Protein AF-A0AB34IDL5-F1 (afdb_monomer_lite)

Foldseek 3Di:
DDDDDDDDDDPDPPPPDDDDDDPVVVVVVVVVVVVVVVVVVVPPDPDPVVVLVVLVVVVVVVPPPDDDDDDDDDDDDDPPPPPVVNVVPDDPVNVCVVCVSVVVVLVVLVVLLVVLCVVLVVVCVVQVLLVVCLCVLLVLLLVLLVVLLVVLLVCVVVVVDDLVCLVVSLVVQLVVLLVVLQVVLVVVLCCCVPVVVHDNLSSVLSSVLRSVSSNVSSSLSSNQCSVCVVVVHRCVPPVNSVSSSSSSRVSSSSSSVSSCVSVVPPD

Secondary structure (DSSP, 8-state):
------PPP-------PPP---HHHHHHHHHHHHHHHHHHHHSTTS-HHHHHHHHHHHHHGGGSS------SS----------HHHHHH--HHHHHHHHHHHHHHHHHHHHHHHHHHHHTHHHHHH-THHHHTHHHHHHHHHHHHHHHHHHHHHHHHTTSS-GGGHHHHHHHHHHHHHHHHHHHHHHHHHHHHHTS---HHHHHHHHHHHHHHHHHHHHHHHHHHHHHHHTTS-HHHHHHHHHHHHHHHHHHHHHHHHHHHHHT---

Radius of gyration: 26.75 Å; chains: 1; bounding box: 72×60×90 Å

Sequence (267 aa):
MARSKLRSPQLKRKSDGLPTKTNSERSRVETVLAQALQDALDKKALDPVEHVAHYLSSFTSSKKASRRPLDAGHGHAGGEDEDPTSYAGLGAFSIARQRTGWLVVFLGGLILCASVMHSFEKLLERELELSFFVPLLIGHGGNSGGQTVSTVIRALGSGVLKLDDAPSVVLKEATAGVLQSLVLVLVLTPVLITLMGISTRVSFVVALTMPTLGLLANTVGATLPFAITWLGQDPAVIVGPLMTTSVDTLGLATYLSIATLWLGLAN

pLDDT: mean 76.35, std 23.04, range [24.86, 98.12]

InterPro domains:
  IPR006667 SLC41A/MgtE, integral membrane domain [PF01769] (134-258)
  IPR036739 SLC41A/MgtE divalent cation transporters, integral membrane domain superfamily [G3DSA:1.10.357.20] (86-263)
  IPR036739 SLC41A/MgtE divalent cation transporters, integral membrane domain superfamily [SSF161093] (93-263)

Organism: Prymnesium parvum (NCBI:txid97485)

Structure (mmCIF, N/CA/C/O backbone):
data_AF-A0AB34IDL5-F1
#
_entry.id   AF-A0AB34IDL5-F1
#
loop_
_atom_site.group_PDB
_atom_site.id
_atom_site.type_symbol
_atom_site.label_atom_id
_atom_site.label_alt_id
_atom_site.label_comp_id
_atom_site.label_asym_id
_atom_site.label_entity_id
_atom_site.label_seq_id
_atom_site.pdbx_PDB_ins_code
_atom_site.Cartn_x
_atom_site.Cartn_y
_atom_site.Cartn_z
_atom_site.occupancy
_atom_site.B_iso_or_equiv
_atom_site.auth_seq_id
_atom_site.auth_comp_id
_atom_site.auth_asym_id
_atom_site.auth_atom_id
_atom_site.pdbx_PDB_model_num
ATOM 1 N N . MET A 1 1 ? -47.472 39.624 -50.329 1.00 39.41 1 MET A N 1
ATOM 2 C CA . MET A 1 1 ? -46.933 40.967 -50.639 1.00 39.41 1 MET A CA 1
ATOM 3 C C . MET A 1 1 ? -46.952 41.783 -49.346 1.00 39.41 1 MET A C 1
ATOM 5 O O . MET A 1 1 ? -47.947 41.708 -48.645 1.00 39.41 1 MET A O 1
ATOM 9 N N . ALA A 1 2 ? -45.866 42.514 -49.064 1.00 38.81 2 ALA A N 1
ATOM 10 C CA . ALA A 1 2 ? -45.662 43.508 -47.992 1.00 38.81 2 ALA A CA 1
ATOM 11 C C . ALA A 1 2 ? -45.261 43.042 -46.565 1.00 38.81 2 ALA A C 1
ATOM 13 O O . ALA A 1 2 ? -45.855 42.169 -45.949 1.00 38.81 2 ALA A O 1
ATOM 14 N N . ARG A 1 3 ? -44.182 43.685 -46.093 1.00 42.28 3 ARG A N 1
ATOM 15 C CA . ARG A 1 3 ? -43.367 43.494 -44.881 1.00 42.28 3 ARG A CA 1
ATOM 16 C C . ARG A 1 3 ? -43.909 44.326 -43.708 1.00 42.28 3 ARG A C 1
ATOM 18 O O . ARG A 1 3 ? -44.251 45.475 -43.956 1.00 42.28 3 ARG A O 1
ATOM 25 N N . SER A 1 4 ? -43.748 43.885 -42.451 1.00 35.72 4 SER A N 1
ATOM 26 C CA . SER A 1 4 ? -43.367 44.799 -41.348 1.00 35.72 4 SER A CA 1
ATOM 27 C C . SER A 1 4 ? -42.994 44.093 -40.033 1.00 35.72 4 SER A C 1
ATOM 29 O O . SER A 1 4 ? -43.825 43.455 -39.404 1.00 35.72 4 SER A O 1
ATOM 31 N N . LYS A 1 5 ? -41.743 44.312 -39.607 1.00 49.22 5 LYS A N 1
ATOM 32 C CA . LYS A 1 5 ? -41.277 44.573 -38.229 1.00 49.22 5 LYS A CA 1
ATOM 33 C C . LYS A 1 5 ? 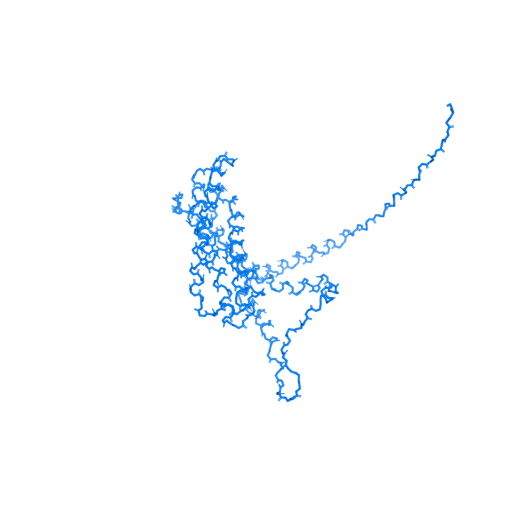-41.938 43.799 -37.071 1.00 49.22 5 LYS A C 1
ATOM 35 O O . LYS A 1 5 ? -42.934 44.253 -36.523 1.00 49.22 5 LYS A O 1
ATOM 40 N N . LEU A 1 6 ? -41.224 42.807 -36.534 1.00 43.38 6 LEU A N 1
ATOM 41 C CA . LEU A 1 6 ? -41.273 42.483 -35.104 1.00 43.38 6 LEU A CA 1
ATOM 42 C C . LEU A 1 6 ? -39.848 42.511 -34.540 1.00 43.38 6 LEU A C 1
ATOM 44 O O . LEU A 1 6 ? -38.969 41.762 -34.958 1.00 43.38 6 LEU A O 1
ATOM 48 N N . ARG A 1 7 ? -39.622 43.481 -33.650 1.00 39.69 7 ARG A N 1
ATOM 49 C CA . ARG A 1 7 ? -38.389 43.711 -32.894 1.00 39.69 7 ARG A CA 1
ATOM 50 C C . ARG A 1 7 ? -38.129 42.534 -31.950 1.00 39.69 7 ARG A C 1
ATOM 52 O O . ARG A 1 7 ? -38.991 42.194 -31.150 1.00 39.69 7 ARG A O 1
ATOM 59 N N . SER A 1 8 ? -36.913 42.004 -31.972 1.00 44.09 8 SER A N 1
ATOM 60 C CA . SER A 1 8 ? -36.352 41.179 -30.900 1.00 44.09 8 SER A CA 1
ATOM 61 C C . SER A 1 8 ? -36.104 42.026 -29.635 1.00 44.09 8 SER A C 1
ATOM 63 O O . SER A 1 8 ? -35.507 43.104 -29.754 1.00 44.09 8 SER A O 1
ATOM 65 N N . PRO A 1 9 ? -36.488 41.580 -28.425 1.00 38.88 9 PRO A N 1
ATOM 66 C CA . PRO A 1 9 ? -36.085 42.235 -27.184 1.00 38.88 9 PRO A CA 1
ATOM 67 C C . PRO A 1 9 ? -34.579 42.058 -26.940 1.00 38.88 9 PRO A C 1
ATOM 69 O O . PRO A 1 9 ? -34.063 40.944 -26.902 1.00 38.88 9 PRO A O 1
ATOM 72 N N . GLN A 1 10 ? -33.871 43.173 -26.776 1.00 36.59 10 GLN A N 1
ATOM 73 C CA . GLN A 1 10 ? -32.464 43.229 -26.379 1.00 36.59 10 GLN A CA 1
ATOM 74 C C . GLN A 1 10 ? -32.318 42.775 -24.916 1.00 36.59 10 GLN A C 1
ATOM 76 O O . GLN A 1 10 ? -32.609 43.538 -23.994 1.00 36.59 10 GLN A O 1
ATOM 81 N N . LEU A 1 11 ? -31.848 41.545 -24.689 1.00 40.25 11 LEU A N 1
ATOM 82 C CA . LEU A 1 11 ? -31.354 41.100 -23.383 1.00 40.25 11 LEU A CA 1
ATOM 83 C C . LEU A 1 11 ? -30.021 41.805 -23.101 1.00 40.25 11 LEU A C 1
ATOM 85 O O . LEU A 1 11 ? -28.955 41.404 -23.567 1.00 40.25 11 LEU A O 1
ATOM 89 N N . LYS A 1 12 ? -30.111 42.906 -22.355 1.00 39.31 12 LYS A N 1
ATOM 90 C CA . LYS A 1 12 ? -28.987 43.699 -21.855 1.00 39.31 12 LYS A CA 1
ATOM 91 C C . LYS A 1 12 ? -28.143 42.809 -20.933 1.00 39.31 12 LYS A C 1
ATOM 93 O O . LYS A 1 12 ? -28.529 42.530 -19.801 1.00 39.31 12 LYS A O 1
ATOM 98 N N . ARG A 1 13 ? -27.007 42.322 -21.438 1.00 40.53 13 ARG A N 1
ATOM 99 C CA . ARG A 1 13 ? -26.034 41.526 -20.680 1.00 40.53 13 ARG A CA 1
ATOM 100 C C . ARG A 1 13 ? -25.403 42.441 -19.621 1.00 40.53 13 ARG A C 1
ATOM 102 O O . ARG A 1 13 ? -24.607 43.314 -19.951 1.00 40.53 13 ARG A O 1
ATOM 109 N N . LYS A 1 14 ? -25.821 42.295 -18.364 1.00 37.19 14 LYS A N 1
ATOM 110 C CA . LYS A 1 14 ? -25.245 43.003 -17.217 1.00 37.19 14 LYS A CA 1
ATOM 111 C C . LYS A 1 14 ? -23.881 42.372 -16.922 1.00 37.19 14 LYS A C 1
ATOM 113 O O . LYS A 1 14 ? -23.808 41.266 -16.400 1.00 37.19 14 LYS A O 1
ATOM 118 N N . SER A 1 15 ? -22.809 43.029 -17.355 1.00 41.50 15 SER A N 1
ATOM 119 C CA . SER A 1 15 ? -21.437 42.696 -16.973 1.00 41.50 15 SER A CA 1
ATOM 120 C C . SER A 1 15 ? -21.200 43.184 -15.544 1.00 41.50 15 SER A C 1
ATOM 122 O O . SER A 1 15 ? -20.686 44.283 -15.337 1.00 41.50 15 SER A O 1
ATOM 124 N N . ASP A 1 16 ? -21.627 42.400 -14.558 1.00 38.88 16 ASP A N 1
ATOM 125 C CA . ASP A 1 16 ? -21.210 42.613 -13.173 1.00 38.88 16 ASP A CA 1
ATOM 126 C C . ASP A 1 16 ? -19.749 42.137 -13.062 1.00 38.88 16 ASP A C 1
ATOM 128 O O . ASP A 1 16 ? -19.445 40.948 -13.164 1.00 38.88 16 ASP A O 1
ATOM 132 N N . GLY A 1 17 ? -18.826 43.095 -12.961 1.00 36.31 17 GLY A N 1
ATOM 133 C CA . GLY A 1 17 ? -17.407 42.834 -12.741 1.00 36.31 17 GLY A CA 1
ATOM 134 C C . GLY A 1 17 ? -17.182 42.204 -11.367 1.00 36.31 17 GLY A C 1
ATOM 135 O O . GLY A 1 17 ? -17.646 42.733 -10.357 1.00 36.31 17 GLY A O 1
ATOM 136 N N . LEU A 1 18 ? -16.458 41.082 -11.323 1.00 35.31 18 LEU A N 1
ATOM 137 C CA . LEU A 1 18 ? -15.936 40.545 -10.067 1.00 35.31 18 LEU A CA 1
ATOM 138 C C . LEU A 1 18 ? -14.931 41.546 -9.464 1.00 35.31 18 LEU A C 1
ATOM 140 O O . LEU A 1 18 ? -14.069 42.043 -10.194 1.00 35.31 18 LEU A O 1
ATOM 144 N N . PRO A 1 19 ? -14.973 41.815 -8.148 1.00 42.16 19 PRO A N 1
ATOM 145 C CA . PRO A 1 19 ? -13.965 42.641 -7.502 1.00 42.16 19 PRO A CA 1
ATOM 146 C C . PRO A 1 19 ? -12.611 41.920 -7.526 1.00 42.16 19 PRO A C 1
ATOM 148 O O . PRO A 1 19 ? -12.433 40.856 -6.931 1.00 42.16 19 PRO A O 1
ATOM 151 N N . THR A 1 20 ? -11.637 42.509 -8.215 1.00 48.09 20 THR A N 1
ATOM 152 C CA . THR A 1 20 ? -10.231 42.105 -8.163 1.00 48.09 20 THR A CA 1
ATOM 153 C C . THR A 1 20 ? -9.696 42.371 -6.757 1.00 48.09 20 THR A C 1
ATOM 155 O O . THR A 1 20 ? -9.471 43.528 -6.393 1.00 48.09 20 THR A O 1
ATOM 158 N N . LYS A 1 21 ? -9.512 41.316 -5.950 1.00 47.12 21 LYS A N 1
ATOM 159 C CA . LYS A 1 21 ? -8.813 41.417 -4.660 1.00 47.12 21 LYS A CA 1
ATOM 160 C C . LYS A 1 21 ? -7.441 42.059 -4.880 1.00 47.12 21 LYS A C 1
ATOM 162 O O . LYS A 1 21 ? -6.704 41.694 -5.793 1.00 47.12 21 LYS A O 1
ATOM 167 N N . THR A 1 22 ? -7.157 43.076 -4.079 1.00 49.94 22 THR A N 1
ATOM 168 C CA . THR A 1 22 ? -6.053 44.017 -4.245 1.00 49.94 22 THR A CA 1
ATOM 169 C C . THR A 1 22 ? -4.697 43.348 -4.001 1.00 49.94 22 THR A C 1
ATOM 171 O O . THR A 1 22 ? -4.537 42.513 -3.113 1.00 49.94 22 THR A O 1
ATOM 174 N N . ASN A 1 23 ? -3.688 43.774 -4.766 1.00 50.84 23 ASN A N 1
ATOM 175 C CA . ASN A 1 23 ? -2.285 43.328 -4.712 1.00 50.84 23 ASN A CA 1
ATOM 176 C C . ASN A 1 23 ? -1.660 43.370 -3.287 1.00 50.84 23 ASN A C 1
ATOM 178 O O . ASN A 1 23 ? -0.677 42.697 -2.996 1.00 50.84 23 ASN A O 1
ATOM 182 N N . SER A 1 24 ? -2.275 44.135 -2.377 1.00 50.06 24 SER A N 1
ATOM 183 C CA . SER A 1 24 ? -1.886 44.310 -0.973 1.00 50.06 24 SER A CA 1
ATOM 184 C C . SER A 1 24 ? -2.140 43.073 -0.093 1.00 50.06 24 SER A C 1
ATOM 186 O O . SER A 1 24 ? -1.327 42.759 0.775 1.00 50.06 24 SER A O 1
ATOM 188 N N . GLU A 1 25 ? -3.222 42.316 -0.324 1.00 49.19 25 GLU A N 1
ATOM 189 C CA . GLU A 1 25 ? -3.507 41.110 0.476 1.00 49.19 25 GLU A CA 1
ATOM 190 C C . GLU A 1 25 ? -2.590 39.942 0.099 1.00 49.19 25 GLU A C 1
ATOM 192 O O . GLU A 1 25 ? -2.130 39.211 0.974 1.00 49.19 25 GLU A O 1
ATOM 197 N N . ARG A 1 26 ? -2.263 39.802 -1.192 1.00 51.09 26 ARG A N 1
ATOM 198 C CA . ARG A 1 26 ? -1.366 38.747 -1.688 1.00 51.09 26 ARG A CA 1
ATOM 199 C C . ARG A 1 26 ? 0.053 38.915 -1.141 1.00 51.09 26 ARG A C 1
ATOM 201 O O . ARG A 1 26 ? 0.618 37.964 -0.614 1.00 51.09 26 ARG A O 1
ATOM 208 N N . SER A 1 27 ? 0.556 40.151 -1.148 1.00 50.22 27 SER A N 1
ATOM 209 C CA . SER A 1 27 ? 1.867 40.501 -0.590 1.00 50.22 27 SER A CA 1
ATOM 210 C C . SER A 1 27 ? 1.944 40.259 0.926 1.00 50.22 27 SER A C 1
ATOM 212 O O . SER A 1 27 ? 2.951 39.758 1.423 1.00 50.22 27 SER A O 1
ATOM 214 N N . ARG A 1 28 ? 0.861 40.515 1.677 1.00 55.34 28 ARG A N 1
ATOM 215 C CA . ARG A 1 28 ? 0.799 40.207 3.118 1.00 55.34 28 ARG A CA 1
ATOM 216 C C . ARG A 1 28 ? 0.855 38.709 3.407 1.00 55.34 28 ARG A C 1
ATOM 218 O O . ARG A 1 28 ? 1.552 38.306 4.331 1.00 55.34 28 ARG A O 1
ATOM 225 N N . VAL A 1 29 ? 0.155 37.893 2.622 1.00 53.75 29 VAL A N 1
ATOM 226 C CA . VAL A 1 29 ? 0.168 36.431 2.788 1.00 53.75 29 VAL A CA 1
ATOM 227 C C . VAL A 1 29 ? 1.539 35.856 2.442 1.00 53.75 29 VAL A C 1
ATOM 229 O O . VAL A 1 29 ? 2.054 35.041 3.199 1.00 53.75 29 VAL A O 1
ATOM 232 N N . GLU A 1 30 ? 2.163 36.321 1.359 1.00 57.28 30 GLU A N 1
ATOM 233 C CA . GLU A 1 30 ? 3.512 35.893 0.965 1.00 57.28 30 GLU A CA 1
ATOM 234 C C . GLU A 1 30 ? 4.558 36.263 2.023 1.00 57.28 30 GLU A C 1
ATOM 236 O O . GLU A 1 30 ? 5.407 35.440 2.355 1.00 57.28 30 GLU A O 1
ATOM 241 N N . THR A 1 31 ? 4.444 37.449 2.629 1.00 51.66 31 THR A N 1
ATOM 242 C CA . THR A 1 31 ? 5.365 37.892 3.688 1.00 51.66 31 THR A CA 1
ATOM 243 C C . THR A 1 31 ? 5.194 37.068 4.965 1.00 51.66 31 THR A C 1
ATOM 245 O O . THR A 1 31 ? 6.179 36.640 5.555 1.00 51.66 31 THR A O 1
ATOM 248 N N . VAL A 1 32 ? 3.953 36.779 5.377 1.00 64.25 32 VAL A N 1
ATOM 249 C CA . VAL A 1 32 ? 3.678 35.940 6.560 1.00 64.25 32 VAL A CA 1
ATOM 250 C C . VAL A 1 32 ? 4.130 34.495 6.337 1.00 64.25 32 VAL A C 1
ATOM 252 O O . VAL A 1 32 ? 4.677 33.878 7.249 1.00 64.25 32 VAL A O 1
ATOM 255 N N . LEU A 1 33 ? 3.943 33.962 5.127 1.00 49.88 33 LEU A N 1
ATOM 256 C CA . LEU A 1 33 ? 4.360 32.607 4.773 1.00 49.88 33 LEU A CA 1
ATOM 257 C C . LEU A 1 33 ? 5.888 32.486 4.719 1.00 49.88 33 LEU A C 1
ATOM 259 O O . LEU A 1 33 ? 6.436 31.525 5.254 1.00 49.88 33 LEU A O 1
ATOM 263 N N . ALA A 1 34 ? 6.570 33.479 4.140 1.00 56.31 34 ALA A N 1
ATOM 264 C CA . ALA A 1 34 ? 8.027 33.555 4.132 1.00 56.31 34 ALA A CA 1
ATOM 265 C C . ALA A 1 34 ? 8.580 33.658 5.558 1.00 56.31 34 ALA A C 1
ATOM 267 O O . ALA A 1 34 ? 9.481 32.905 5.910 1.00 56.31 34 ALA A O 1
ATOM 268 N N . GLN A 1 35 ? 7.980 34.497 6.409 1.00 54.84 35 GLN A N 1
ATOM 269 C CA . GLN A 1 35 ? 8.379 34.637 7.809 1.00 54.84 35 GLN A CA 1
ATOM 270 C C . GLN A 1 35 ? 8.210 33.322 8.585 1.00 54.84 35 GLN A C 1
ATOM 272 O O . GLN A 1 35 ? 9.105 32.937 9.325 1.00 54.84 35 GLN A O 1
ATOM 277 N N . ALA A 1 36 ? 7.098 32.605 8.393 1.00 52.06 36 ALA A N 1
ATOM 278 C CA . ALA A 1 36 ? 6.838 31.331 9.067 1.00 52.06 36 ALA A CA 1
ATOM 279 C C . ALA A 1 36 ? 7.774 30.205 8.595 1.00 52.06 36 ALA A C 1
ATOM 281 O O . ALA A 1 36 ? 8.214 29.392 9.406 1.00 52.06 36 ALA A O 1
ATOM 282 N N . LEU A 1 37 ? 8.105 30.172 7.300 1.00 53.41 37 LEU A N 1
ATOM 283 C CA . LEU A 1 37 ? 9.105 29.257 6.740 1.00 53.41 37 LEU A CA 1
ATOM 284 C C . LEU A 1 37 ? 10.499 29.555 7.289 1.00 53.41 37 LEU A C 1
ATOM 286 O O . LEU A 1 37 ? 11.230 28.634 7.637 1.00 53.41 37 LEU A O 1
ATOM 290 N N . GLN A 1 38 ? 10.852 30.830 7.412 1.00 59.06 38 GLN A N 1
ATOM 291 C CA . GLN A 1 38 ? 12.153 31.250 7.919 1.00 59.06 38 GLN A CA 1
ATOM 292 C C . GLN A 1 38 ? 12.289 30.970 9.421 1.00 59.06 38 GLN A C 1
ATOM 294 O O . GLN A 1 38 ? 13.320 30.467 9.848 1.00 59.06 38 GLN A O 1
ATOM 299 N N . ASP A 1 39 ? 11.215 31.149 10.196 1.00 58.72 39 ASP A N 1
ATOM 300 C CA . ASP A 1 39 ? 11.160 30.816 11.628 1.00 58.72 39 ASP A CA 1
ATOM 301 C C . ASP A 1 39 ? 11.213 29.295 11.886 1.00 58.72 39 ASP A C 1
ATOM 303 O O . ASP A 1 39 ? 11.729 28.840 12.911 1.00 58.72 39 ASP A O 1
ATOM 307 N N . ALA A 1 40 ? 10.705 28.493 10.943 1.00 53.31 40 ALA A N 1
ATOM 308 C CA . ALA A 1 40 ? 10.813 27.035 10.962 1.00 53.31 40 ALA A CA 1
ATOM 309 C C . ALA A 1 40 ? 12.214 26.536 10.560 1.00 53.31 40 ALA A C 1
ATOM 311 O O . ALA A 1 40 ? 12.644 25.488 11.035 1.00 53.31 40 ALA A O 1
ATOM 312 N N . LEU A 1 41 ? 12.929 27.286 9.715 1.00 56.09 41 LEU A N 1
ATOM 313 C CA . LEU A 1 41 ? 14.299 26.977 9.293 1.00 56.09 41 LEU A CA 1
ATOM 314 C C . LEU A 1 41 ? 15.354 27.446 10.313 1.00 56.09 41 LEU A C 1
ATOM 316 O O . LEU A 1 41 ? 16.352 26.751 10.509 1.00 56.09 41 LEU A O 1
ATOM 320 N N . ASP A 1 42 ? 15.130 28.576 10.994 1.00 59.69 42 ASP A N 1
ATOM 321 C CA . ASP A 1 42 ? 16.050 29.135 12.002 1.00 59.69 42 ASP A CA 1
ATOM 322 C C . ASP A 1 42 ? 16.043 28.354 13.321 1.00 59.69 42 ASP A C 1
ATOM 324 O O . ASP A 1 42 ? 17.054 28.304 14.029 1.00 59.69 42 ASP A O 1
ATOM 328 N N . LYS A 1 43 ? 14.942 27.662 13.639 1.00 55.47 43 LYS A N 1
ATOM 329 C CA . LYS A 1 43 ? 14.884 26.701 14.751 1.00 55.47 43 LYS A CA 1
ATOM 330 C C . LYS A 1 43 ? 15.571 25.396 14.351 1.00 55.47 43 LYS A C 1
ATOM 332 O O . LYS A 1 43 ? 14.948 24.343 14.245 1.00 55.47 43 LYS A O 1
ATOM 337 N N . LYS A 1 44 ? 16.886 25.479 14.132 1.00 50.09 44 LYS A N 1
ATOM 338 C CA . LYS A 1 44 ? 17.800 24.343 13.982 1.00 50.09 44 LYS A CA 1
ATOM 339 C C . LYS A 1 44 ? 17.501 23.291 15.056 1.00 50.09 44 LYS A C 1
ATOM 341 O O . LYS A 1 44 ? 17.794 23.507 16.226 1.00 50.09 44 LYS A O 1
ATOM 346 N N . ALA A 1 45 ? 16.963 22.154 14.619 1.00 51.56 45 ALA A N 1
ATOM 347 C CA . ALA A 1 45 ? 17.037 20.865 15.300 1.00 51.56 45 ALA A CA 1
ATOM 348 C C . ALA A 1 45 ? 16.738 20.879 16.815 1.00 51.56 45 ALA A C 1
ATOM 350 O O . ALA A 1 45 ? 17.571 20.445 17.609 1.00 51.56 45 ALA A O 1
ATOM 351 N N . LEU A 1 46 ? 15.538 21.305 17.218 1.00 43.44 46 LEU A N 1
ATOM 352 C CA . LEU A 1 46 ? 14.930 20.710 18.410 1.00 43.44 46 LEU A CA 1
ATOM 353 C C . LEU A 1 46 ? 13.911 19.675 17.948 1.00 43.44 46 LEU A C 1
ATOM 355 O O . LEU A 1 46 ? 12.972 19.989 17.221 1.00 43.44 46 LEU A O 1
ATOM 359 N N . ASP A 1 47 ? 14.214 18.441 18.321 1.00 47.88 47 ASP A N 1
ATOM 360 C CA . ASP A 1 47 ? 13.661 17.170 17.881 1.00 47.88 47 ASP A CA 1
ATOM 361 C C . ASP A 1 47 ? 12.198 17.249 17.374 1.00 47.88 47 ASP A C 1
ATOM 363 O O . ASP A 1 47 ? 11.256 17.354 18.171 1.00 47.88 47 ASP A O 1
ATOM 367 N N . PRO A 1 48 ? 11.966 17.218 16.043 1.00 49.00 48 PRO A N 1
ATOM 368 C CA . PRO A 1 48 ? 10.621 17.306 15.479 1.00 49.00 48 PRO A CA 1
ATOM 369 C C . PRO A 1 48 ? 9.717 16.173 15.976 1.00 49.00 48 PRO A C 1
ATOM 371 O O . PRO A 1 48 ? 8.504 16.349 16.064 1.00 49.00 48 PRO A O 1
ATOM 374 N N . VAL A 1 49 ? 10.305 15.037 16.366 1.00 43.56 49 VAL A N 1
ATOM 375 C CA . VAL A 1 49 ? 9.599 13.903 16.968 1.00 43.56 49 VAL A CA 1
ATOM 376 C C . VAL A 1 49 ? 9.038 14.265 18.343 1.00 43.56 49 VAL A C 1
ATOM 378 O O . VAL A 1 49 ? 7.901 13.913 18.644 1.00 43.56 49 VAL A O 1
ATOM 381 N N . GLU A 1 50 ? 9.780 15.014 19.157 1.00 47.38 50 GLU A N 1
ATOM 382 C CA . GLU A 1 50 ? 9.363 15.409 20.506 1.00 47.38 50 GLU A CA 1
ATOM 383 C C . GLU A 1 50 ? 8.301 16.516 20.464 1.00 47.38 50 GLU A C 1
ATOM 385 O O . GLU A 1 50 ? 7.323 16.475 21.212 1.00 47.38 50 GLU A O 1
ATOM 390 N N . HIS A 1 51 ? 8.408 17.452 19.516 1.00 48.97 51 HIS A N 1
ATOM 391 C CA . HIS A 1 51 ? 7.381 18.476 19.308 1.00 48.97 51 HIS A CA 1
ATOM 392 C C . HIS A 1 51 ? 6.082 17.880 18.751 1.00 48.97 51 HIS A C 1
ATOM 394 O O . HIS A 1 51 ? 4.995 18.262 19.182 1.00 48.97 51 HIS A O 1
ATOM 400 N N . VAL A 1 52 ? 6.179 16.907 17.839 1.00 45.94 52 VAL A N 1
ATOM 401 C CA . VAL A 1 52 ? 5.025 16.146 17.343 1.00 45.94 52 VAL A CA 1
ATOM 402 C C . VAL A 1 52 ? 4.437 15.281 18.456 1.00 45.94 52 VAL A C 1
ATOM 404 O O . VAL A 1 52 ? 3.224 15.293 18.630 1.00 45.94 52 VAL A O 1
ATOM 407 N N . ALA A 1 53 ? 5.248 14.610 19.276 1.00 46.69 53 ALA A N 1
ATOM 408 C CA . ALA A 1 53 ? 4.770 13.849 20.432 1.00 46.69 53 ALA A CA 1
ATOM 409 C C . ALA A 1 53 ? 4.052 14.747 21.454 1.00 46.69 53 ALA A C 1
ATOM 411 O O . ALA A 1 53 ? 2.961 14.408 21.916 1.00 46.69 53 ALA A O 1
ATOM 412 N N . HIS A 1 54 ? 4.599 15.929 21.748 1.00 46.56 54 HIS A N 1
ATOM 413 C CA . HIS A 1 54 ? 3.976 16.921 22.622 1.00 46.56 54 HIS A CA 1
ATOM 414 C C . HIS A 1 54 ? 2.671 17.470 22.019 1.00 46.56 54 HIS A C 1
ATOM 416 O O . HIS A 1 54 ? 1.641 17.510 22.697 1.00 46.56 54 HIS A O 1
ATOM 422 N N . TYR A 1 55 ? 2.663 17.812 20.728 1.00 49.97 55 TYR A N 1
ATOM 423 C CA . TYR A 1 55 ? 1.473 18.296 20.025 1.00 49.97 55 TYR A CA 1
ATOM 424 C C . TYR A 1 55 ? 0.376 17.224 19.964 1.00 49.97 55 TYR A C 1
ATOM 426 O O . TYR A 1 55 ? -0.765 17.500 20.327 1.00 49.97 55 TYR A O 1
ATOM 434 N N . LEU A 1 56 ? 0.713 15.976 19.632 1.00 43.94 56 LEU A N 1
ATOM 435 C CA . LEU A 1 56 ? -0.208 14.834 19.655 1.00 43.94 56 LEU A CA 1
ATOM 436 C C . LEU A 1 56 ? -0.753 14.572 21.066 1.00 43.94 56 LEU A C 1
ATOM 438 O O . LEU A 1 56 ? -1.957 14.369 21.236 1.00 43.94 56 LEU A O 1
ATOM 442 N N . SER A 1 57 ? 0.096 14.659 22.095 1.00 47.03 57 SER A N 1
ATOM 443 C CA . SER A 1 57 ? -0.334 14.481 23.486 1.00 47.03 57 SER A CA 1
ATOM 444 C C . SER A 1 57 ? -1.368 15.535 23.914 1.00 47.03 57 SER A C 1
ATOM 446 O O . SER A 1 57 ? -2.326 15.207 24.620 1.00 47.03 57 SER A O 1
ATOM 448 N N . SER A 1 58 ? -1.265 16.764 23.390 1.00 47.34 58 SER A N 1
ATOM 449 C CA . SER A 1 58 ? -2.214 17.853 23.663 1.00 47.34 58 SER A CA 1
ATOM 450 C C . SER A 1 58 ? -3.621 17.605 23.095 1.00 47.34 58 SER A C 1
ATOM 452 O O . SER A 1 58 ? -4.602 18.052 23.688 1.00 47.34 58 SER A O 1
ATOM 454 N N . PHE A 1 59 ? -3.747 16.808 22.027 1.00 47.44 59 PHE A N 1
ATOM 455 C CA . PHE A 1 59 ? -5.043 16.351 21.504 1.00 47.44 59 PHE A CA 1
ATOM 456 C C . PHE A 1 59 ? -5.590 15.135 22.262 1.00 47.44 59 PHE A C 1
ATOM 458 O O . PHE A 1 59 ? -6.799 15.028 22.459 1.00 47.44 59 PHE A O 1
ATOM 465 N N . THR A 1 60 ? -4.723 14.243 22.755 1.00 46.72 60 THR A N 1
ATOM 466 C CA . THR A 1 60 ? -5.160 13.077 23.551 1.00 46.72 60 THR A CA 1
ATOM 467 C C . THR A 1 60 ? -5.616 13.440 24.971 1.00 46.72 60 THR A C 1
ATOM 469 O O . THR A 1 60 ? -6.476 12.765 25.538 1.00 46.72 60 THR A O 1
ATOM 472 N N . SER A 1 61 ? -5.096 14.533 25.544 1.00 37.41 61 SER A N 1
ATOM 473 C CA . SER A 1 61 ? -5.392 14.946 26.926 1.00 37.41 61 SER A CA 1
ATOM 474 C C . SER A 1 61 ? -6.778 15.600 27.095 1.00 37.41 61 SER A C 1
ATOM 476 O O . SER A 1 61 ? -7.342 15.605 28.190 1.00 37.41 61 SER A O 1
ATOM 478 N N . SER A 1 62 ? -7.416 16.049 26.005 1.00 40.25 62 SER A N 1
ATOM 479 C CA . SER A 1 62 ? -8.753 16.676 26.029 1.00 40.25 62 SER A CA 1
ATOM 480 C C . SER A 1 62 ? -9.927 15.681 26.180 1.00 40.25 62 SER A C 1
ATOM 482 O O . SER A 1 62 ? -11.078 16.022 25.932 1.00 40.25 62 SER A O 1
ATOM 484 N N . LYS A 1 63 ? -9.674 14.433 26.607 1.00 44.25 63 LYS A N 1
ATOM 485 C CA . LYS A 1 63 ? -10.724 13.428 26.893 1.00 44.25 63 LYS A CA 1
ATOM 486 C C . LYS A 1 63 ? -10.812 12.975 28.358 1.00 44.25 63 LYS A C 1
ATOM 488 O O . LYS A 1 63 ? -11.630 12.111 28.667 1.00 44.25 63 LYS A O 1
ATOM 493 N N . LYS A 1 64 ? -10.022 13.538 29.289 1.00 35.75 64 LYS A N 1
ATOM 494 C CA . LYS A 1 64 ? -9.931 13.033 30.683 1.00 35.75 64 LYS A CA 1
ATOM 495 C C . LYS A 1 64 ? -10.469 13.958 31.788 1.00 35.75 64 LYS A C 1
ATOM 497 O O . LYS A 1 64 ? -10.126 13.763 32.950 1.00 35.75 64 LYS A O 1
ATOM 502 N N . ALA A 1 65 ? -11.345 14.914 31.477 1.00 37.72 65 ALA A N 1
ATOM 503 C CA . ALA A 1 65 ? -11.948 15.786 32.491 1.00 37.72 65 ALA A CA 1
ATOM 504 C C . ALA A 1 65 ? -13.454 16.010 32.273 1.00 37.72 65 ALA A C 1
ATOM 506 O O . ALA A 1 65 ? -13.869 17.090 31.884 1.00 37.72 65 ALA A O 1
ATOM 507 N N . SER A 1 66 ? -14.267 14.976 32.519 1.00 38.97 66 SER A N 1
ATOM 508 C CA . SER A 1 66 ? -15.614 15.087 33.115 1.00 38.97 66 SER A CA 1
ATOM 509 C C . SER A 1 66 ? -16.232 13.686 33.220 1.00 38.97 66 SER A C 1
ATOM 511 O O . SER A 1 66 ? -17.009 13.255 32.373 1.00 38.97 66 SER A O 1
ATOM 513 N N . ARG A 1 67 ? -15.853 12.927 34.254 1.00 39.66 67 ARG A N 1
ATOM 514 C CA . ARG A 1 67 ? -16.676 11.811 34.740 1.00 39.66 67 ARG A CA 1
ATOM 515 C C . ARG A 1 67 ? -17.432 12.330 35.957 1.00 39.66 67 ARG A C 1
ATOM 517 O O . ARG A 1 67 ? -16.838 12.451 37.024 1.00 39.66 67 ARG A O 1
ATOM 524 N N . ARG A 1 68 ? -18.711 12.673 35.792 1.00 29.61 68 ARG A N 1
ATOM 525 C CA . ARG A 1 68 ? -19.637 12.755 36.932 1.00 29.61 68 ARG A CA 1
ATOM 526 C C . ARG A 1 68 ? -20.223 11.366 37.205 1.00 29.61 68 ARG A C 1
ATOM 528 O O . ARG A 1 68 ? -20.345 10.589 36.255 1.00 29.61 68 ARG A O 1
ATOM 535 N N . PRO A 1 69 ? -20.550 11.038 38.467 1.00 32.84 69 PRO A N 1
ATOM 536 C CA . PRO A 1 69 ? -21.164 9.765 38.814 1.00 32.84 69 PRO A CA 1
ATOM 537 C C . PRO A 1 69 ? -22.561 9.665 38.201 1.00 32.84 69 PRO A C 1
ATOM 539 O O . PRO A 1 69 ? -23.272 10.664 38.092 1.00 32.84 69 PRO A O 1
ATOM 542 N N . LEU A 1 70 ? -22.907 8.452 37.781 1.00 44.41 70 LEU A N 1
ATOM 543 C CA . LEU A 1 70 ? -24.209 8.081 37.246 1.00 44.41 70 LEU A CA 1
ATOM 544 C C . LEU A 1 70 ? -25.275 8.185 38.338 1.00 44.41 70 LEU A C 1
ATOM 546 O O . LEU A 1 70 ? -25.268 7.369 39.251 1.00 44.41 70 LEU A O 1
ATOM 550 N N . ASP A 1 71 ? -26.210 9.116 38.174 1.00 33.44 71 ASP A N 1
ATOM 551 C CA . ASP A 1 71 ? -27.529 9.048 38.793 1.00 33.44 71 ASP A CA 1
ATOM 552 C C . ASP A 1 71 ? -28.602 9.347 37.738 1.00 33.44 71 ASP A C 1
ATOM 554 O O . ASP A 1 71 ? -28.565 10.363 37.048 1.00 33.44 71 ASP A O 1
ATOM 558 N N . ALA A 1 72 ? -29.498 8.368 37.605 1.00 40.66 72 ALA A N 1
ATOM 559 C CA . ALA A 1 72 ? -30.830 8.363 37.005 1.00 40.66 72 ALA A CA 1
ATOM 560 C C . ALA A 1 72 ? -31.177 9.432 35.944 1.00 40.66 72 ALA A C 1
ATOM 562 O O . ALA A 1 72 ? -31.529 10.568 36.254 1.00 40.66 72 ALA A O 1
ATOM 563 N N . GLY A 1 73 ? -31.266 8.979 34.690 1.00 31.88 73 GLY A N 1
ATOM 564 C CA . GLY A 1 73 ? -31.968 9.676 33.611 1.00 31.88 73 GLY A CA 1
ATOM 565 C C . GLY A 1 73 ? -31.097 9.898 32.379 1.00 31.88 73 GLY A C 1
ATOM 566 O O . GLY A 1 73 ? -30.111 10.615 32.439 1.00 31.88 73 GLY A O 1
ATOM 567 N N . HIS A 1 74 ? -31.523 9.314 31.255 1.00 38.62 74 HIS A N 1
ATOM 568 C CA . HIS A 1 74 ? -31.044 9.592 29.896 1.00 38.62 74 HIS A CA 1
ATOM 569 C C . HIS A 1 74 ? -29.543 9.373 29.658 1.00 38.62 74 HIS A C 1
ATOM 571 O O . HIS A 1 74 ? -28.720 10.276 29.771 1.00 38.62 74 HIS A O 1
ATOM 577 N N . GLY A 1 75 ? -29.195 8.163 29.224 1.00 24.86 75 GLY A N 1
ATOM 578 C CA . GLY A 1 75 ? -27.869 7.869 28.706 1.00 24.86 75 GLY A CA 1
ATOM 579 C C . GLY A 1 75 ? -27.940 6.889 27.548 1.00 24.86 75 GLY A C 1
ATOM 580 O O . GLY A 1 75 ? -28.297 5.738 27.758 1.00 24.86 75 GLY A O 1
ATOM 581 N N . HIS A 1 76 ? -27.536 7.336 26.361 1.00 31.22 76 HIS A N 1
ATOM 582 C CA . HIS A 1 76 ? -26.418 6.696 25.677 1.00 31.22 76 HIS A CA 1
ATOM 583 C C . HIS A 1 76 ? -25.680 7.694 24.775 1.00 31.22 76 HIS A C 1
ATOM 585 O O . HIS A 1 76 ? -26.215 8.195 23.800 1.00 31.22 76 HIS A O 1
ATOM 591 N N . ALA A 1 77 ? -24.446 7.975 25.211 1.00 32.06 77 ALA A N 1
ATOM 592 C CA . ALA A 1 77 ? -23.233 8.242 24.443 1.00 32.06 77 ALA A CA 1
ATOM 593 C C . ALA A 1 77 ? -23.380 9.027 23.128 1.00 32.06 77 ALA A C 1
ATOM 595 O O . ALA A 1 77 ? -23.659 8.458 22.078 1.00 32.06 77 ALA A O 1
ATOM 596 N N . GLY A 1 78 ? -23.068 10.325 23.204 1.00 30.59 78 GLY A N 1
ATOM 597 C CA . GLY A 1 78 ? -22.988 11.222 22.060 1.00 30.59 78 GLY A CA 1
ATOM 598 C C . GLY A 1 78 ? -21.984 10.754 21.005 1.00 30.59 78 GLY A C 1
ATOM 599 O O . GLY A 1 78 ? -20.782 10.983 21.128 1.00 30.59 78 GLY A O 1
ATOM 600 N N . GLY A 1 79 ? -22.505 10.157 19.938 1.00 33.28 79 GLY A N 1
ATOM 601 C CA . GLY A 1 79 ? -22.444 10.875 18.676 1.00 33.28 79 GLY A CA 1
ATOM 602 C C . GLY A 1 79 ? -23.364 12.078 18.828 1.00 33.28 79 GLY A C 1
ATOM 603 O O . GLY A 1 79 ? -24.547 11.912 19.113 1.00 33.28 79 GLY A O 1
ATOM 604 N N . GLU A 1 80 ? -22.823 13.290 18.750 1.00 40.69 80 GLU A N 1
ATOM 605 C CA . GLU A 1 80 ? -23.685 14.377 18.307 1.00 40.69 80 GLU A CA 1
ATOM 606 C C . GLU A 1 80 ? -24.147 13.935 16.926 1.00 40.69 80 GLU A C 1
ATOM 608 O O . GLU A 1 80 ? -23.323 13.766 16.026 1.00 40.69 80 GLU A O 1
ATOM 613 N N . ASP A 1 81 ? -25.435 13.614 16.815 1.00 36.06 81 ASP A N 1
ATOM 614 C CA . ASP A 1 81 ? -26.120 13.533 15.542 1.00 36.06 81 ASP A CA 1
ATOM 615 C C . ASP A 1 81 ? -25.687 14.776 14.758 1.00 36.06 81 ASP A C 1
ATOM 617 O O . ASP A 1 81 ? -26.077 15.897 15.099 1.00 36.06 81 ASP A O 1
ATOM 621 N N . GLU A 1 82 ? -24.784 14.606 13.786 1.00 42.38 82 GLU A N 1
ATOM 622 C CA . GLU A 1 82 ? -24.391 15.683 12.890 1.00 42.38 82 GLU A CA 1
ATOM 623 C C . GLU A 1 82 ? -25.630 16.003 12.064 1.00 42.38 82 GLU A C 1
ATOM 625 O O . GLU A 1 82 ? -25.873 15.424 11.005 1.00 42.38 82 GLU A O 1
ATOM 630 N N . ASP A 1 83 ? -26.456 16.904 12.588 1.00 42.28 83 ASP A N 1
ATOM 631 C CA . ASP A 1 83 ? -27.523 17.522 11.836 1.00 42.28 83 ASP A CA 1
ATOM 632 C C . ASP A 1 83 ? -26.869 18.086 10.560 1.00 42.28 83 ASP A C 1
ATOM 634 O O . ASP A 1 83 ? -25.961 18.922 10.658 1.00 42.28 83 ASP A O 1
ATOM 638 N N . PRO A 1 84 ? -27.246 17.633 9.351 1.00 51.38 84 PRO A N 1
ATOM 639 C CA . PRO A 1 84 ? -26.633 18.097 8.108 1.00 51.38 84 PRO A CA 1
ATOM 640 C C . PRO A 1 84 ? -26.765 19.619 7.910 1.00 51.38 84 PRO A C 1
ATOM 642 O O . PRO A 1 84 ? -26.042 20.205 7.099 1.00 51.38 84 PRO A O 1
ATOM 645 N N . THR A 1 85 ? -27.632 20.290 8.679 1.00 50.69 85 THR A N 1
ATOM 646 C CA . THR A 1 85 ? -27.704 21.757 8.758 1.00 50.69 85 THR A CA 1
ATOM 647 C C . THR A 1 85 ? -26.491 22.401 9.454 1.00 50.69 85 THR A C 1
ATOM 649 O O . THR A 1 85 ? -26.162 23.551 9.156 1.00 50.69 85 THR A O 1
ATOM 652 N N . SER A 1 86 ? -25.761 21.660 10.295 1.00 63.44 86 SER A N 1
ATOM 653 C CA . SER A 1 86 ? -24.551 22.103 11.004 1.00 63.44 86 SER A CA 1
ATOM 654 C C . SER A 1 86 ? -23.377 22.330 10.049 1.00 63.44 86 SER A C 1
ATOM 656 O O . SER A 1 86 ? -22.761 23.396 10.072 1.00 63.44 86 SER A O 1
ATOM 658 N N . TYR A 1 87 ? -23.119 21.402 9.115 1.00 75.12 87 TYR A N 1
ATOM 659 C CA . TYR A 1 87 ? -22.041 21.562 8.126 1.00 75.12 87 TYR A CA 1
ATOM 660 C C . TYR A 1 87 ? -22.284 22.756 7.191 1.00 75.12 87 TYR A C 1
ATOM 662 O O . TYR A 1 87 ? -21.349 23.488 6.863 1.00 75.12 87 TYR A O 1
ATOM 670 N N . ALA A 1 88 ? -23.543 22.998 6.805 1.00 78.31 88 ALA A N 1
ATOM 671 C CA . ALA A 1 88 ? -23.927 24.138 5.969 1.00 78.31 88 ALA A CA 1
ATOM 672 C C . ALA A 1 88 ? -23.678 25.500 6.650 1.00 78.31 88 ALA A C 1
ATOM 674 O O . ALA A 1 88 ? -23.488 26.503 5.961 1.00 78.31 88 ALA A O 1
ATOM 675 N N . GLY A 1 89 ? -23.651 25.537 7.987 1.00 80.44 89 GLY A N 1
ATOM 676 C CA . GLY A 1 89 ? -23.349 26.731 8.780 1.00 80.44 89 GLY A CA 1
ATOM 677 C C . GLY A 1 89 ? -21.859 26.963 9.059 1.00 80.44 89 GLY A C 1
ATOM 678 O O . GLY A 1 89 ? -21.489 28.039 9.536 1.00 80.44 89 GLY A O 1
ATOM 679 N N . LEU A 1 90 ? -20.980 25.994 8.774 1.00 80.25 90 LEU A N 1
ATOM 680 C CA . LEU A 1 90 ? -19.551 26.113 9.070 1.00 80.25 90 LEU A CA 1
ATOM 681 C C . LEU A 1 90 ? -18.834 27.006 8.049 1.00 80.25 90 LEU A C 1
ATOM 683 O O . LEU A 1 90 ? -18.771 26.724 6.854 1.00 80.25 90 LEU A O 1
ATOM 687 N N . GLY A 1 91 ? -18.194 28.069 8.539 1.00 89.19 91 GLY A N 1
ATOM 688 C CA . GLY A 1 91 ? -17.285 28.873 7.725 1.00 89.19 91 GLY A CA 1
ATOM 689 C C . GLY A 1 91 ? -16.042 28.080 7.304 1.00 89.19 91 GLY A C 1
ATOM 690 O O . GLY A 1 91 ? -15.507 27.286 8.081 1.00 89.19 91 GLY A O 1
ATOM 691 N N . ALA A 1 92 ? -15.518 28.353 6.103 1.00 89.69 92 ALA A N 1
ATOM 692 C CA . ALA A 1 92 ? -14.352 27.657 5.542 1.00 89.69 92 ALA A CA 1
ATOM 693 C C . ALA A 1 92 ? -13.129 27.635 6.483 1.00 89.69 92 ALA A C 1
ATOM 695 O O . ALA A 1 92 ? -12.409 26.641 6.545 1.00 89.69 92 ALA A O 1
ATOM 696 N N . PHE A 1 93 ? -12.917 28.702 7.261 1.00 85.56 93 PHE A N 1
ATOM 697 C CA . PHE A 1 93 ? -11.833 28.777 8.244 1.00 85.56 93 PHE A CA 1
ATOM 698 C C . PHE A 1 93 ? -11.997 27.781 9.404 1.00 85.56 93 PHE A C 1
ATOM 700 O O . PHE A 1 93 ? -11.009 27.208 9.859 1.00 85.56 93 PHE A O 1
ATOM 707 N N . SER A 1 94 ? -13.232 27.543 9.859 1.00 80.56 94 SER A N 1
ATOM 708 C CA . SER A 1 94 ? -13.522 26.564 10.915 1.00 80.56 94 SER A CA 1
ATOM 709 C C . SER A 1 94 ? -13.199 25.148 10.436 1.00 80.56 94 SER A C 1
ATOM 711 O O . SER A 1 94 ? -12.441 24.429 11.085 1.00 80.56 94 SER A O 1
ATOM 713 N N . ILE A 1 95 ? -13.668 24.803 9.230 1.00 85.38 95 ILE A N 1
ATOM 714 C CA . ILE A 1 95 ? -13.393 23.512 8.585 1.00 85.38 95 ILE A CA 1
ATOM 715 C C . ILE A 1 95 ? -11.883 23.313 8.403 1.00 85.38 95 ILE A C 1
ATOM 717 O O . ILE A 1 95 ? -11.350 22.256 8.740 1.00 85.38 95 ILE A O 1
ATOM 721 N N . ALA A 1 96 ? -11.179 24.334 7.901 1.00 85.00 96 ALA A N 1
ATOM 722 C CA . ALA A 1 96 ? -9.732 24.276 7.721 1.00 85.00 96 ALA A CA 1
ATOM 723 C C . ALA A 1 96 ? -9.021 24.022 9.055 1.00 85.00 96 ALA A C 1
ATOM 725 O O . ALA A 1 96 ? -8.266 23.063 9.168 1.00 85.00 96 ALA A O 1
ATOM 726 N N . ARG A 1 97 ? -9.317 24.810 10.096 1.00 83.75 97 ARG A N 1
ATOM 727 C CA . ARG A 1 97 ? -8.696 24.663 11.421 1.00 83.75 97 ARG A CA 1
ATOM 728 C C . ARG A 1 97 ? -8.909 23.272 12.024 1.00 83.75 97 ARG A C 1
ATOM 730 O O . ARG A 1 97 ? -7.975 22.738 12.615 1.00 83.75 97 ARG A O 1
ATOM 737 N N . GLN A 1 98 ? -10.098 22.689 11.863 1.00 80.38 98 GLN A N 1
ATOM 738 C CA . GLN A 1 98 ? -10.403 21.341 12.355 1.00 80.38 98 GLN A CA 1
ATOM 739 C C . GLN A 1 98 ? -9.599 20.256 11.622 1.00 80.38 98 GLN A C 1
ATOM 741 O O . GLN A 1 98 ? -9.133 19.308 12.248 1.00 80.38 98 GLN A O 1
ATOM 746 N N . ARG A 1 99 ? -9.391 20.401 10.307 1.00 84.44 99 ARG A N 1
ATOM 747 C CA . ARG A 1 99 ? -8.686 19.402 9.484 1.00 84.44 99 ARG A CA 1
ATOM 748 C C . ARG A 1 99 ? -7.167 19.552 9.513 1.00 84.44 99 ARG A C 1
ATOM 750 O O . ARG A 1 99 ? -6.471 18.544 9.436 1.00 84.44 99 ARG A O 1
ATOM 757 N N . THR A 1 100 ? -6.642 20.775 9.638 1.00 85.38 100 THR A N 1
ATOM 758 C CA . THR A 1 100 ? -5.198 21.052 9.544 1.00 85.38 100 THR A CA 1
ATOM 759 C C . THR A 1 100 ? -4.385 20.253 10.555 1.00 85.38 100 THR A C 1
ATOM 761 O O . THR A 1 100 ? -3.352 19.714 10.180 1.00 85.38 100 THR A O 1
ATOM 764 N N . GLY A 1 101 ? -4.851 20.115 11.802 1.00 80.88 101 GLY A N 1
ATOM 765 C CA . GLY A 1 101 ? -4.130 19.330 12.812 1.00 80.88 101 GLY A CA 1
ATOM 766 C C . GLY A 1 101 ? -3.898 17.883 12.365 1.00 80.88 101 GLY A C 1
ATOM 767 O O . GLY A 1 101 ? -2.780 17.383 12.431 1.00 80.88 101 GLY A O 1
ATOM 768 N N . TRP A 1 102 ? -4.934 17.246 11.818 1.00 80.62 102 TRP A N 1
ATOM 769 C CA . TRP A 1 102 ? -4.860 15.876 11.309 1.00 80.62 102 TRP A CA 1
ATOM 770 C C . TRP A 1 102 ? -4.064 15.774 9.998 1.00 80.62 102 TRP A C 1
ATOM 772 O O . TRP A 1 102 ? -3.270 14.854 9.816 1.00 80.62 102 TRP A O 1
ATOM 782 N N . LEU A 1 103 ? -4.197 16.760 9.106 1.00 84.06 103 LEU A N 1
ATOM 783 C CA . LEU A 1 103 ? -3.429 16.822 7.858 1.00 84.06 103 LEU A CA 1
ATOM 784 C C . LEU A 1 103 ? -1.923 16.978 8.097 1.00 84.06 103 LEU A C 1
ATOM 786 O O . LEU A 1 103 ? -1.141 16.405 7.347 1.00 84.06 103 LEU A O 1
ATOM 790 N N . VAL A 1 104 ? -1.505 17.706 9.137 1.00 85.94 104 VAL A N 1
ATOM 791 C CA . VAL A 1 104 ? -0.084 17.837 9.507 1.00 85.94 104 VAL A CA 1
ATOM 792 C C . VAL A 1 104 ? 0.509 16.485 9.908 1.00 85.94 104 VAL A C 1
ATOM 794 O O . VAL A 1 104 ? 1.641 16.184 9.537 1.00 85.94 104 VAL A O 1
ATOM 797 N N . VAL A 1 105 ? -0.256 15.636 10.597 1.00 82.62 105 VAL A N 1
ATOM 798 C CA . VAL A 1 105 ? 0.192 14.277 10.941 1.00 82.62 105 VAL A CA 1
ATOM 799 C C . VAL A 1 105 ? 0.412 13.446 9.675 1.00 82.62 105 VAL A C 1
ATOM 801 O O . VAL A 1 105 ? 1.469 12.838 9.512 1.00 82.62 105 VAL A O 1
ATOM 804 N N . PHE A 1 106 ? -0.534 13.467 8.733 1.00 84.00 106 PHE A N 1
ATOM 805 C CA . PHE A 1 106 ? -0.381 12.726 7.475 1.00 84.00 106 PHE A CA 1
ATOM 806 C C . PHE A 1 106 ? 0.654 13.311 6.526 1.00 84.00 106 PHE A C 1
ATOM 808 O O . PHE A 1 106 ? 1.248 12.564 5.750 1.00 84.00 106 PHE A O 1
ATOM 815 N N . LEU A 1 107 ? 0.935 14.609 6.624 1.00 87.00 107 LEU A N 1
ATOM 816 C CA . LEU A 1 107 ? 2.051 15.218 5.914 1.00 87.00 107 LEU A CA 1
ATOM 817 C C . LEU A 1 107 ? 3.380 14.556 6.308 1.00 87.00 107 LEU A C 1
ATOM 819 O O . LEU A 1 107 ? 4.224 14.343 5.445 1.00 87.00 107 LEU A O 1
ATOM 823 N N . GLY A 1 108 ? 3.535 14.134 7.568 1.00 85.88 108 GLY A N 1
ATOM 824 C CA . GLY A 1 108 ? 4.673 13.313 7.997 1.00 85.88 108 GLY A CA 1
ATOM 825 C C . GLY A 1 108 ? 4.780 11.985 7.236 1.00 85.88 108 GLY A C 1
ATOM 826 O O . GLY A 1 108 ? 5.870 11.599 6.819 1.00 85.88 108 GLY A O 1
ATOM 827 N N . GLY A 1 109 ? 3.651 11.322 6.972 1.00 85.81 109 GLY A N 1
ATOM 828 C CA . GLY A 1 109 ? 3.603 10.117 6.134 1.00 85.81 109 GLY A CA 1
ATOM 829 C C . GLY A 1 109 ? 3.996 10.387 4.677 1.00 85.81 109 GLY A C 1
ATOM 830 O O . GLY A 1 109 ? 4.721 9.601 4.073 1.00 85.81 109 GLY A O 1
ATOM 831 N N . LEU A 1 110 ? 3.599 11.536 4.126 1.00 87.88 110 LEU A N 1
ATOM 832 C CA . LEU A 1 110 ? 4.026 11.953 2.786 1.00 87.88 110 LEU A CA 1
ATOM 833 C C . LEU A 1 110 ? 5.536 12.224 2.722 1.00 87.88 110 LEU A C 1
ATOM 835 O O . LEU A 1 110 ? 6.184 11.852 1.746 1.00 87.88 110 LEU A O 1
ATOM 839 N N . ILE A 1 111 ? 6.116 12.814 3.772 1.00 90.50 111 ILE A N 1
ATOM 840 C CA . ILE A 1 111 ? 7.571 13.006 3.884 1.00 90.50 111 ILE A CA 1
ATOM 841 C C . ILE A 1 111 ? 8.291 11.652 3.930 1.00 90.50 111 ILE A C 1
ATOM 843 O O . ILE A 1 111 ? 9.330 11.492 3.291 1.00 90.50 111 ILE A O 1
ATOM 847 N N . LEU A 1 112 ? 7.733 10.654 4.623 1.00 87.75 112 LEU A N 1
ATOM 848 C CA . LEU A 1 112 ? 8.284 9.297 4.628 1.00 87.75 112 LEU A CA 1
ATOM 849 C C . LEU A 1 112 ? 8.274 8.676 3.223 1.00 87.75 112 LEU A C 1
ATOM 851 O O . LEU A 1 112 ? 9.284 8.120 2.796 1.00 87.75 112 LEU A O 1
ATOM 855 N N . CYS A 1 113 ? 7.180 8.829 2.475 1.00 89.00 113 CYS A N 1
ATOM 856 C CA . CYS A 1 113 ? 7.103 8.392 1.079 1.00 89.00 113 CYS A CA 1
ATOM 857 C C . CYS A 1 113 ? 8.157 9.095 0.197 1.00 89.00 113 CYS A C 1
ATOM 859 O O . CYS A 1 113 ? 8.864 8.444 -0.575 1.00 89.00 113 CYS A O 1
ATOM 861 N N . ALA A 1 114 ? 8.347 10.407 0.370 1.00 89.94 114 ALA A N 1
ATOM 862 C CA . ALA A 1 114 ? 9.400 11.151 -0.325 1.00 89.94 114 ALA A CA 1
ATOM 863 C C . ALA A 1 114 ? 10.814 10.658 0.044 1.00 89.94 114 ALA A C 1
ATOM 865 O O . ALA A 1 114 ? 11.680 10.567 -0.824 1.00 89.94 114 ALA A O 1
ATOM 866 N N . SER A 1 115 ? 11.044 10.283 1.305 1.00 90.38 115 SER A N 1
ATOM 867 C CA . SER A 1 115 ? 12.311 9.693 1.762 1.00 90.38 115 SER A CA 1
ATOM 868 C C . SER A 1 115 ? 12.592 8.336 1.100 1.00 90.38 115 SER A C 1
ATOM 870 O O . SER A 1 115 ? 13.723 8.059 0.686 1.00 90.38 115 SER A O 1
ATOM 872 N N . VAL A 1 116 ? 11.553 7.511 0.913 1.00 90.50 116 VAL A N 1
ATOM 873 C CA . VAL A 1 116 ? 11.657 6.267 0.135 1.00 90.50 116 VAL A CA 1
ATOM 874 C C . VAL A 1 116 ? 12.062 6.575 -1.304 1.00 90.50 116 VAL A C 1
ATOM 876 O O . VAL A 1 116 ? 13.052 6.016 -1.757 1.00 90.50 116 VAL A O 1
ATOM 879 N N . MET A 1 117 ? 11.381 7.498 -1.998 1.00 91.62 117 MET A N 1
ATOM 880 C CA . MET A 1 117 ? 11.781 7.916 -3.357 1.00 91.62 117 MET A CA 1
ATOM 881 C C . MET A 1 117 ? 13.250 8.343 -3.416 1.00 91.62 117 MET A C 1
ATOM 883 O O . MET A 1 117 ? 13.991 7.887 -4.285 1.00 91.62 117 MET A O 1
ATOM 887 N N . HIS A 1 118 ? 13.670 9.203 -2.486 1.00 92.12 118 HIS A N 1
ATOM 888 C CA . HIS A 1 118 ? 15.028 9.742 -2.446 1.00 92.12 118 HIS A CA 1
ATOM 889 C C . HIS A 1 118 ? 16.085 8.645 -2.259 1.00 92.12 118 HIS A C 1
ATOM 891 O O . HIS A 1 118 ? 17.141 8.684 -2.884 1.00 92.12 118 HIS A O 1
ATOM 897 N N . SER A 1 119 ? 15.775 7.599 -1.490 1.00 90.06 119 SER A N 1
ATOM 898 C CA . SER A 1 119 ? 16.672 6.449 -1.303 1.00 90.06 119 SER A CA 1
ATOM 899 C C . SER A 1 119 ? 16.969 5.689 -2.608 1.00 90.06 119 SER A C 1
ATOM 901 O O . SER A 1 119 ? 17.993 5.015 -2.706 1.00 90.06 119 SER A O 1
ATOM 903 N N . PHE A 1 120 ? 16.110 5.825 -3.624 1.00 91.56 120 PHE A N 1
ATOM 904 C CA . PHE A 1 120 ? 16.266 5.227 -4.95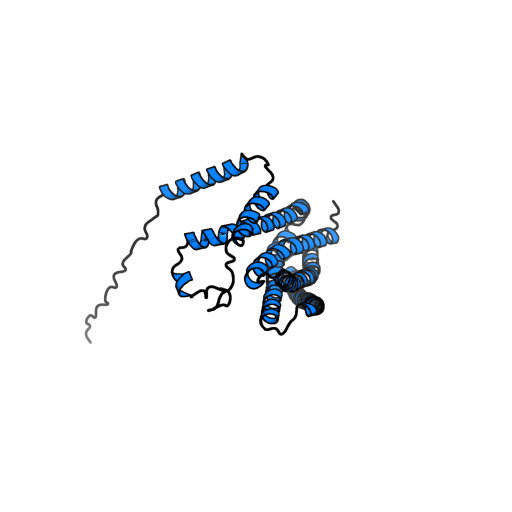3 1.00 91.56 120 PHE A CA 1
ATOM 905 C C . PHE A 1 120 ? 16.529 6.274 -6.054 1.00 91.56 120 PHE A C 1
ATOM 907 O O . PHE A 1 120 ? 16.368 5.974 -7.236 1.00 91.56 120 PHE A O 1
ATOM 914 N N . GLU A 1 121 ? 16.961 7.491 -5.707 1.00 92.75 121 GLU A N 1
ATOM 915 C CA . GLU A 1 121 ? 17.213 8.580 -6.668 1.00 92.75 121 GLU A CA 1
ATOM 916 C C . GLU A 1 121 ? 18.137 8.144 -7.814 1.00 92.75 121 GLU A C 1
ATOM 918 O O . GLU A 1 121 ? 17.782 8.285 -8.981 1.00 92.75 121 GLU A O 1
ATOM 923 N N . LYS A 1 122 ? 19.259 7.483 -7.502 1.00 90.81 122 LYS A N 1
ATOM 924 C CA . LYS A 1 122 ? 20.212 6.981 -8.511 1.00 90.81 122 LYS A CA 1
ATOM 925 C C . LYS A 1 122 ? 19.602 5.972 -9.488 1.00 90.81 122 LYS A C 1
ATOM 927 O O . LYS A 1 122 ? 20.026 5.895 -10.639 1.00 90.81 122 LYS A O 1
ATOM 932 N N . LEU A 1 123 ? 18.647 5.160 -9.030 1.00 90.69 123 LEU A N 1
ATOM 933 C CA . LEU A 1 123 ? 17.923 4.224 -9.891 1.00 90.69 123 LEU A CA 1
ATOM 934 C C . LEU A 1 123 ? 17.015 5.000 -10.849 1.00 90.69 123 LEU A C 1
ATOM 936 O O . LEU A 1 123 ? 17.008 4.721 -12.044 1.00 90.69 123 LEU A O 1
ATOM 940 N N . LEU A 1 124 ? 16.286 5.987 -10.331 1.00 92.25 124 LEU A N 1
ATOM 941 C CA . LEU A 1 124 ? 15.368 6.810 -11.116 1.00 92.25 124 LEU A CA 1
ATOM 942 C C . LEU A 1 124 ? 16.103 7.694 -12.129 1.00 92.25 124 LEU A C 1
ATOM 944 O O . LEU A 1 124 ? 15.607 7.871 -13.235 1.00 92.25 124 LEU A O 1
ATOM 948 N N . GLU A 1 125 ? 17.295 8.194 -11.798 1.00 92.12 125 GLU A N 1
ATOM 949 C CA . GLU A 1 125 ? 18.159 8.920 -12.739 1.00 92.12 125 GLU A CA 1
ATOM 950 C C . GLU A 1 125 ? 18.612 8.043 -13.910 1.00 92.12 125 GLU A C 1
ATOM 952 O O . GLU A 1 125 ? 18.700 8.514 -15.045 1.00 92.12 125 GLU A O 1
ATOM 957 N N . ARG A 1 126 ? 18.900 6.762 -13.648 1.00 91.00 126 ARG A N 1
ATOM 958 C CA . ARG A 1 126 ? 19.309 5.800 -14.682 1.00 91.00 126 ARG A CA 1
ATOM 959 C C . ARG A 1 126 ? 18.131 5.326 -15.527 1.00 91.00 126 ARG A C 1
ATOM 961 O O . ARG A 1 126 ? 18.289 5.121 -16.725 1.00 91.00 126 ARG A O 1
ATOM 968 N N . GLU A 1 127 ? 16.970 5.154 -14.906 1.00 92.88 127 GLU A N 1
ATOM 969 C CA . GLU A 1 127 ? 15.785 4.536 -15.500 1.00 92.88 127 GLU A CA 1
ATOM 970 C C . GLU A 1 127 ? 14.567 5.449 -15.307 1.00 92.88 127 GLU A C 1
ATOM 972 O O . GLU A 1 127 ? 13.633 5.147 -14.560 1.00 92.88 127 GLU A O 1
ATOM 977 N N . LEU A 1 128 ? 14.577 6.592 -16.005 1.00 92.50 128 LEU A N 1
ATOM 978 C CA . LEU A 1 128 ? 13.551 7.638 -15.888 1.00 92.50 128 LEU A CA 1
ATOM 979 C C . LEU A 1 128 ? 12.127 7.127 -16.148 1.00 92.50 128 LEU A C 1
ATOM 981 O O . LEU A 1 128 ? 11.179 7.627 -15.540 1.00 92.50 128 LEU A O 1
ATOM 985 N N . GLU A 1 129 ? 11.970 6.109 -17.002 1.00 93.25 129 GLU A N 1
ATOM 986 C CA . GLU A 1 129 ? 10.680 5.466 -17.288 1.00 93.25 129 GLU A CA 1
ATOM 987 C C . GLU A 1 129 ? 9.988 4.953 -16.016 1.00 93.25 129 GLU A C 1
ATOM 989 O O . GLU A 1 129 ? 8.759 4.975 -15.936 1.00 93.25 129 GLU A O 1
ATOM 994 N N . LEU A 1 130 ? 10.750 4.546 -14.990 1.00 94.06 130 LEU A N 1
ATOM 995 C CA . LEU A 1 130 ? 10.184 4.057 -13.732 1.00 94.06 130 LEU A CA 1
ATOM 996 C C . LEU A 1 130 ? 9.340 5.125 -13.023 1.00 94.06 130 LEU A C 1
ATOM 998 O O . LEU A 1 130 ? 8.352 4.788 -12.365 1.00 94.06 130 LEU A O 1
ATOM 1002 N N . SER A 1 131 ? 9.698 6.404 -13.169 1.00 93.81 131 SER A N 1
ATOM 1003 C CA . SER A 1 131 ? 8.995 7.519 -12.524 1.00 93.81 131 SER A CA 1
ATOM 1004 C C . SER A 1 131 ? 7.570 7.709 -13.056 1.00 93.81 131 SER A C 1
ATOM 1006 O O . SER A 1 131 ? 6.675 8.091 -12.301 1.00 93.81 131 SER A O 1
ATOM 1008 N N . PHE A 1 132 ? 7.321 7.362 -14.324 1.00 92.44 132 PHE A N 1
ATOM 1009 C CA . PHE A 1 132 ? 6.005 7.496 -14.956 1.00 92.44 132 PHE A CA 1
ATOM 1010 C C . PHE A 1 132 ? 4.963 6.556 -14.344 1.00 92.44 132 PHE A C 1
ATOM 1012 O O . PHE A 1 132 ? 3.766 6.836 -14.392 1.00 92.44 132 PHE A O 1
ATOM 1019 N N . PHE A 1 133 ? 5.412 5.460 -13.729 1.00 94.31 133 PHE A N 1
ATOM 1020 C CA . PHE A 1 133 ? 4.540 4.460 -13.117 1.00 94.31 133 PHE A CA 1
ATOM 1021 C C . PHE A 1 133 ? 4.265 4.700 -11.637 1.00 94.31 133 PHE A C 1
ATOM 1023 O O . PHE A 1 133 ? 3.365 4.065 -11.091 1.00 94.31 133 PHE A O 1
ATOM 1030 N N . VAL A 1 134 ? 4.967 5.636 -10.993 1.00 94.12 134 VAL A N 1
ATOM 1031 C CA . VAL A 1 134 ? 4.747 5.956 -9.575 1.00 94.12 134 VAL A CA 1
ATOM 1032 C C . VAL A 1 134 ? 3.286 6.357 -9.305 1.00 94.12 134 VAL A C 1
ATOM 1034 O O . VAL A 1 134 ? 2.667 5.723 -8.448 1.00 94.12 134 VAL A O 1
ATOM 1037 N N . PRO A 1 135 ? 2.667 7.300 -10.053 1.00 91.81 135 PRO A N 1
ATOM 1038 C CA . PRO A 1 135 ? 1.265 7.660 -9.827 1.00 91.81 135 PRO A CA 1
ATOM 1039 C C . PRO A 1 135 ? 0.298 6.507 -10.110 1.00 91.81 135 PRO A C 1
ATOM 1041 O O . PRO A 1 135 ? -0.709 6.362 -9.420 1.00 91.81 135 PRO A O 1
ATOM 1044 N N . LEU A 1 136 ? 0.604 5.679 -11.115 1.00 91.56 136 LEU A N 1
ATOM 1045 C CA . LEU A 1 136 ? -0.224 4.534 -11.492 1.00 91.56 136 LEU A CA 1
ATOM 1046 C C . LEU A 1 136 ? -0.254 3.493 -10.373 1.00 91.56 136 LEU A C 1
ATOM 1048 O O . LEU A 1 136 ? -1.327 3.025 -9.999 1.00 91.56 136 LEU A O 1
ATOM 1052 N N . LEU A 1 137 ? 0.912 3.143 -9.831 1.00 93.62 137 LEU A N 1
ATOM 1053 C CA . LEU A 1 137 ? 1.040 2.129 -8.789 1.00 93.62 137 LEU A CA 1
ATOM 1054 C C . LEU A 1 137 ? 0.425 2.611 -7.475 1.00 93.62 137 LEU A C 1
ATOM 1056 O O . LEU A 1 137 ? -0.419 1.921 -6.912 1.00 93.62 137 LEU A O 1
ATOM 1060 N N . ILE A 1 138 ? 0.768 3.820 -7.031 1.00 91.31 138 ILE A N 1
ATOM 1061 C CA . ILE A 1 138 ? 0.189 4.429 -5.824 1.00 91.31 138 ILE A CA 1
ATOM 1062 C C . ILE A 1 138 ? -1.341 4.525 -5.954 1.00 91.31 138 ILE A C 1
ATOM 1064 O O . ILE A 1 138 ? -2.071 4.086 -5.065 1.00 91.31 138 ILE A O 1
ATOM 1068 N N . GLY A 1 139 ? -1.842 4.991 -7.103 1.00 91.06 139 GLY A N 1
ATOM 1069 C CA . GLY A 1 139 ? -3.277 5.058 -7.375 1.00 91.06 139 GLY A CA 1
ATOM 1070 C C . GLY A 1 139 ? -3.964 3.689 -7.357 1.00 91.06 139 GLY A C 1
ATOM 1071 O O . GLY A 1 139 ? -5.024 3.539 -6.749 1.00 91.06 139 GLY A O 1
ATOM 1072 N N . HIS A 1 140 ? -3.366 2.669 -7.982 1.00 92.44 140 HIS A N 1
ATOM 1073 C CA . HIS A 1 140 ? -3.900 1.300 -7.973 1.00 92.44 140 HIS A CA 1
ATOM 1074 C C . HIS A 1 140 ? -3.946 0.715 -6.560 1.00 92.44 140 HIS A C 1
ATOM 1076 O O . HIS A 1 140 ? -4.983 0.206 -6.131 1.00 92.44 140 HIS A O 1
ATOM 1082 N N . GLY A 1 141 ? -2.845 0.831 -5.818 1.00 93.00 141 GLY A N 1
ATOM 1083 C CA . GLY A 1 141 ? -2.750 0.346 -4.447 1.00 93.00 141 GLY A CA 1
ATOM 1084 C C . GLY A 1 141 ? -3.772 1.018 -3.527 1.00 93.00 141 GLY A C 1
ATOM 1085 O O . GLY A 1 141 ? -4.509 0.328 -2.819 1.00 93.00 141 GLY A O 1
ATOM 1086 N N . GLY A 1 142 ? -3.880 2.349 -3.591 1.00 92.56 142 GLY A N 1
ATOM 1087 C CA . GLY A 1 142 ? -4.868 3.129 -2.843 1.00 92.56 142 GLY A CA 1
ATOM 1088 C C . GLY A 1 142 ? -6.310 2.727 -3.159 1.00 92.56 142 GLY A C 1
ATOM 1089 O O . GLY A 1 142 ? -7.106 2.521 -2.244 1.00 92.56 142 GLY A O 1
ATOM 1090 N N . ASN A 1 143 ? -6.642 2.535 -4.439 1.00 91.12 143 ASN A N 1
ATOM 1091 C CA . ASN A 1 143 ? -7.980 2.119 -4.861 1.00 91.12 143 ASN A CA 1
ATOM 1092 C C . ASN A 1 143 ? -8.316 0.691 -4.407 1.00 91.12 143 ASN A C 1
ATOM 1094 O O . ASN A 1 143 ? -9.387 0.465 -3.848 1.00 91.12 143 ASN A O 1
ATOM 1098 N N . SER A 1 144 ? -7.407 -0.265 -4.612 1.00 93.12 144 SER A N 1
ATOM 1099 C CA . SER A 1 144 ? -7.625 -1.676 -4.259 1.00 93.12 144 SER A CA 1
ATOM 1100 C C . SER A 1 144 ? -7.752 -1.871 -2.745 1.00 93.12 144 SER A C 1
ATOM 1102 O O . SER A 1 144 ? -8.731 -2.444 -2.255 1.00 93.12 144 SER A O 1
ATOM 1104 N N . GLY A 1 145 ? -6.810 -1.326 -1.970 1.00 94.06 145 GLY A N 1
ATOM 1105 C CA . GLY A 1 145 ? -6.891 -1.407 -0.513 1.00 94.06 145 GLY A CA 1
ATOM 1106 C C . GLY A 1 145 ? -8.015 -0.539 0.055 1.00 94.06 145 GLY A C 1
ATOM 1107 O O . GLY A 1 145 ? -8.663 -0.951 1.009 1.00 94.06 145 GLY A O 1
ATOM 1108 N N . GLY A 1 146 ? -8.345 0.600 -0.562 1.00 93.75 146 GLY A N 1
ATOM 1109 C CA . GLY A 1 146 ? -9.496 1.426 -0.178 1.00 93.75 146 GLY A CA 1
ATOM 1110 C C . GLY A 1 146 ? -10.841 0.710 -0.359 1.00 93.75 146 GLY A C 1
ATOM 1111 O O . GLY A 1 146 ? -11.710 0.793 0.512 1.00 93.75 146 GLY A O 1
ATOM 1112 N N . GLN A 1 147 ? -11.002 -0.060 -1.441 1.00 94.19 147 GLN A N 1
ATOM 1113 C CA . GLN A 1 147 ? -12.163 -0.942 -1.629 1.00 94.19 147 GLN A CA 1
ATOM 1114 C C . GLN A 1 147 ? -12.231 -2.025 -0.547 1.00 94.19 147 GLN A C 1
ATOM 1116 O O . GLN A 1 147 ? -13.304 -2.281 0.009 1.00 94.19 147 GLN A O 1
ATOM 1121 N N . THR A 1 148 ? -11.081 -2.609 -0.206 1.00 96.31 148 THR A N 1
ATOM 1122 C CA . THR A 1 148 ? -10.964 -3.601 0.873 1.00 96.31 148 THR A CA 1
ATOM 1123 C C . THR A 1 148 ? -11.378 -2.994 2.217 1.00 96.31 148 THR A C 1
ATOM 1125 O O . THR A 1 148 ? -12.262 -3.523 2.889 1.00 96.31 148 THR A O 1
ATOM 1128 N N . VAL A 1 149 ? -10.827 -1.827 2.568 1.00 96.56 149 VAL A N 1
ATOM 1129 C CA . VAL A 1 149 ? -11.168 -1.062 3.779 1.00 96.56 149 VAL A CA 1
ATOM 1130 C C . VAL A 1 149 ? -12.671 -0.825 3.868 1.00 96.56 149 VAL A C 1
ATOM 1132 O O . VAL A 1 149 ? -13.280 -1.126 4.892 1.00 96.56 149 VAL A O 1
ATOM 1135 N N . SER A 1 150 ? -13.284 -0.306 2.800 1.00 94.62 150 SER A N 1
ATOM 1136 C CA . SER A 1 150 ? -14.721 -0.011 2.784 1.00 94.62 150 SER A CA 1
ATOM 1137 C C . SER A 1 150 ? -15.556 -1.268 3.028 1.00 94.62 150 SER A C 1
ATOM 1139 O O . SER A 1 150 ? -16.500 -1.250 3.821 1.00 94.62 150 SER A O 1
ATOM 1141 N N . THR A 1 151 ? -15.183 -2.376 2.391 1.00 94.25 151 THR A N 1
ATOM 1142 C CA . THR A 1 151 ? -15.882 -3.659 2.515 1.00 94.25 151 THR A CA 1
ATOM 1143 C C . THR A 1 151 ? -15.779 -4.214 3.934 1.00 94.25 151 THR A C 1
ATOM 1145 O O . THR A 1 151 ? -16.799 -4.570 4.529 1.00 94.25 151 THR A O 1
ATOM 1148 N N . VAL A 1 152 ? -14.577 -4.222 4.514 1.00 96.44 152 VAL A N 1
ATOM 1149 C CA . VAL A 1 152 ? -14.336 -4.756 5.862 1.00 96.44 152 VAL A CA 1
ATOM 1150 C C . VAL A 1 152 ? -14.979 -3.878 6.93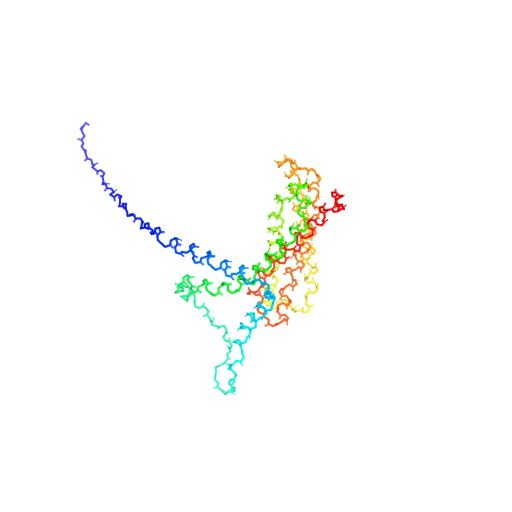7 1.00 96.44 152 VAL A C 1
ATOM 1152 O O . VAL A 1 152 ? -15.638 -4.414 7.824 1.00 96.44 152 VAL A O 1
ATOM 1155 N N . ILE A 1 153 ? -14.882 -2.544 6.843 1.00 94.94 153 ILE A N 1
ATOM 1156 C CA . ILE A 1 153 ? -15.553 -1.627 7.787 1.00 94.94 153 ILE A CA 1
ATOM 1157 C C . ILE A 1 153 ? -17.065 -1.847 7.770 1.00 94.94 153 ILE A C 1
ATOM 1159 O O . ILE A 1 153 ? -17.683 -1.948 8.828 1.00 94.94 153 ILE A O 1
ATOM 1163 N N . ARG A 1 154 ? -17.675 -1.962 6.583 1.00 94.00 154 ARG A N 1
ATOM 1164 C CA . ARG A 1 154 ? -19.119 -2.221 6.466 1.00 94.00 154 ARG A CA 1
ATOM 1165 C C . ARG A 1 154 ? -19.505 -3.561 7.081 1.00 94.00 154 ARG A C 1
ATOM 1167 O O . ARG A 1 154 ? -20.510 -3.643 7.782 1.00 94.00 154 ARG A O 1
ATOM 1174 N N . ALA A 1 155 ? -18.713 -4.598 6.838 1.00 94.25 155 ALA A N 1
ATOM 1175 C CA . ALA A 1 155 ? -18.977 -5.928 7.364 1.00 94.25 155 ALA A CA 1
ATOM 1176 C C . ALA A 1 155 ? -18.824 -5.989 8.898 1.00 94.25 155 ALA A C 1
ATOM 1178 O O . ALA A 1 155 ? -19.688 -6.566 9.561 1.00 94.25 155 ALA A O 1
ATOM 1179 N N . LEU A 1 156 ? -17.816 -5.314 9.464 1.00 93.94 156 LEU A N 1
ATOM 1180 C CA . LEU A 1 156 ? -17.655 -5.120 10.911 1.00 93.94 156 LEU A CA 1
ATOM 1181 C C . LEU A 1 156 ? -18.825 -4.331 11.515 1.00 93.94 156 LEU A C 1
ATOM 1183 O O . LEU A 1 156 ? -19.429 -4.773 12.487 1.00 93.94 156 LEU A O 1
ATOM 1187 N N . GLY A 1 157 ? -19.197 -3.200 10.907 1.00 92.25 157 GLY A N 1
ATOM 1188 C CA . GLY A 1 157 ? -20.298 -2.354 11.381 1.00 92.25 157 GLY A CA 1
ATOM 1189 C C . GLY A 1 157 ? -21.667 -3.039 11.323 1.00 92.25 157 GLY A C 1
ATOM 1190 O O . GLY A 1 157 ? -22.532 -2.766 12.147 1.00 92.25 157 GLY A O 1
ATOM 1191 N N . SER A 1 158 ? -21.858 -3.971 10.384 1.00 93.06 158 SER A N 1
ATOM 1192 C CA . SER A 1 158 ? -23.071 -4.797 10.293 1.00 93.06 158 SER A CA 1
ATOM 1193 C C . SER A 1 158 ? -23.106 -5.982 11.269 1.00 93.06 158 SER A C 1
ATOM 1195 O O . SER A 1 158 ? -24.121 -6.669 11.351 1.00 93.06 158 SER A O 1
ATOM 1197 N N . GLY A 1 159 ? -22.007 -6.261 11.979 1.00 90.88 159 GLY A N 1
ATOM 1198 C CA . GLY A 1 159 ? -21.877 -7.412 12.879 1.00 90.88 159 GLY A CA 1
ATOM 1199 C C . GLY A 1 159 ? -21.730 -8.770 12.179 1.00 90.88 159 GLY A C 1
ATOM 1200 O O . GLY A 1 159 ? -21.705 -9.797 12.856 1.00 90.88 159 GLY A O 1
ATOM 1201 N N . VAL A 1 160 ? -21.627 -8.795 10.843 1.00 93.19 160 VAL A N 1
ATOM 1202 C CA . VAL A 1 160 ? -21.407 -10.021 10.053 1.00 93.19 160 VAL A CA 1
ATOM 1203 C C . VAL A 1 160 ? -19.995 -10.568 10.259 1.00 93.19 160 VAL A C 1
ATOM 1205 O O . VAL A 1 160 ? -19.815 -11.782 10.273 1.00 93.19 160 VAL A O 1
ATOM 1208 N N . LEU A 1 161 ? -19.007 -9.684 10.431 1.00 94.50 161 LEU A N 1
ATOM 1209 C CA . LEU A 1 161 ? -17.642 -10.052 10.803 1.00 94.50 161 LEU A CA 1
ATOM 1210 C C . LEU A 1 161 ? -17.373 -9.716 12.266 1.00 94.50 161 LEU A C 1
ATOM 1212 O O . LEU A 1 161 ? -17.757 -8.651 12.753 1.00 94.50 161 LEU A O 1
ATOM 1216 N N . LYS A 1 162 ? -16.654 -10.607 12.944 1.00 94.06 162 LYS A N 1
ATOM 1217 C CA . LYS A 1 162 ? -16.100 -10.400 14.284 1.00 94.06 162 LYS A CA 1
ATOM 1218 C C . LYS A 1 162 ? -14.591 -10.202 14.199 1.00 94.06 162 LYS A C 1
ATOM 1220 O O . LYS A 1 162 ? -13.961 -10.543 13.203 1.00 94.06 162 LYS A O 1
ATOM 1225 N N . LEU A 1 163 ? -13.992 -9.685 15.272 1.00 93.12 163 LEU A N 1
ATOM 1226 C CA . LEU A 1 163 ? -12.535 -9.513 15.345 1.00 93.12 163 LEU A CA 1
ATOM 1227 C C . LEU A 1 163 ? -11.775 -10.841 15.184 1.00 93.12 163 LEU A C 1
ATOM 1229 O O . LEU A 1 163 ? -10.701 -10.854 14.592 1.00 93.12 163 LEU A O 1
ATOM 1233 N N . ASP A 1 164 ? -12.361 -11.953 15.632 1.00 95.56 164 ASP A N 1
ATOM 1234 C CA . ASP A 1 164 ? -11.767 -13.291 15.517 1.00 95.56 164 ASP A CA 1
ATOM 1235 C C . ASP A 1 164 ? -11.682 -13.793 14.062 1.00 95.56 164 ASP A C 1
ATOM 1237 O O . ASP A 1 164 ? -10.871 -14.666 13.755 1.00 95.56 164 ASP A O 1
ATOM 1241 N N . ASP A 1 165 ? -12.469 -13.216 13.146 1.00 95.62 165 ASP A N 1
ATOM 1242 C CA . ASP A 1 165 ? -12.452 -13.572 11.722 1.00 95.62 165 ASP A CA 1
ATOM 1243 C C . ASP A 1 165 ? -11.278 -12.925 10.966 1.00 95.62 165 ASP A C 1
ATOM 1245 O O . ASP A 1 165 ? -11.005 -13.287 9.816 1.00 95.62 165 ASP A O 1
ATOM 1249 N N . ALA A 1 166 ? -10.560 -11.989 11.603 1.00 96.31 166 ALA A N 1
ATOM 1250 C CA . ALA A 1 166 ? -9.488 -11.201 10.999 1.00 96.31 166 ALA A CA 1
ATOM 1251 C C . ALA A 1 166 ? -8.486 -12.014 10.156 1.00 96.31 166 ALA A C 1
ATOM 1253 O O . ALA A 1 166 ? -8.305 -11.662 8.991 1.00 96.31 166 ALA A O 1
ATOM 1254 N N . PRO A 1 167 ? -7.852 -13.103 10.642 1.00 97.12 167 PRO A N 1
ATOM 1255 C CA . PRO A 1 167 ? -6.852 -13.822 9.848 1.00 97.12 167 PRO A CA 1
ATOM 1256 C C . PRO A 1 167 ? -7.437 -14.454 8.577 1.00 97.12 167 PRO A C 1
ATOM 1258 O O . PRO A 1 167 ? -6.801 -14.423 7.523 1.00 97.12 167 PRO A O 1
ATOM 1261 N N . SER A 1 168 ? -8.660 -14.986 8.651 1.00 97.62 168 SER A N 1
ATOM 1262 C CA . SER A 1 168 ? -9.353 -15.578 7.500 1.00 97.62 168 SER A CA 1
ATOM 1263 C C . SER A 1 168 ? -9.712 -14.513 6.462 1.00 97.62 168 SER A C 1
ATOM 1265 O O . SER A 1 168 ? -9.479 -14.689 5.264 1.00 97.62 168 SER A O 1
ATOM 1267 N N . VAL A 1 169 ? -10.215 -13.366 6.927 1.00 97.56 169 VAL A N 1
ATOM 1268 C CA . VAL A 1 169 ? -10.575 -12.228 6.072 1.00 97.56 169 VAL A CA 1
ATOM 1269 C C . VAL A 1 169 ? -9.339 -11.633 5.408 1.00 97.56 169 VAL A C 1
ATOM 1271 O O . VAL A 1 169 ? -9.343 -11.441 4.197 1.00 97.56 169 VAL A O 1
ATOM 1274 N N . VAL A 1 170 ? -8.258 -11.408 6.160 1.00 97.94 170 VAL A N 1
ATOM 1275 C CA . VAL A 1 170 ? -7.002 -10.868 5.622 1.00 97.94 170 VAL A CA 1
ATOM 1276 C C . VAL A 1 170 ? -6.446 -11.773 4.528 1.00 97.94 170 VAL A C 1
ATOM 1278 O O . VAL A 1 170 ? -6.105 -11.280 3.457 1.00 97.94 170 VAL A O 1
ATOM 1281 N N . LEU A 1 171 ? -6.412 -13.093 4.738 1.00 98.12 171 LEU A N 1
ATOM 1282 C CA . LEU A 1 171 ? -5.941 -14.027 3.713 1.00 98.12 171 LEU A CA 1
ATOM 1283 C C . LEU A 1 171 ? -6.836 -14.009 2.462 1.00 98.12 171 LEU A C 1
ATOM 1285 O O . LEU A 1 171 ? -6.343 -14.009 1.331 1.00 98.12 171 LEU A O 1
ATOM 1289 N N . LYS A 1 172 ? -8.158 -13.962 2.648 1.00 97.62 172 LYS A N 1
ATOM 1290 C CA . LYS A 1 172 ? -9.118 -13.894 1.541 1.00 97.62 172 LYS A CA 1
ATOM 1291 C C . LYS A 1 172 ? -8.957 -12.611 0.722 1.00 97.62 172 LYS A C 1
ATOM 1293 O O . LYS A 1 172 ? -8.917 -12.675 -0.502 1.00 97.62 172 LYS A O 1
ATOM 1298 N N . GLU A 1 173 ? -8.805 -11.465 1.373 1.00 97.94 173 GLU A N 1
ATOM 1299 C CA . GLU A 1 173 ? -8.620 -10.181 0.689 1.00 97.94 173 GLU A CA 1
ATOM 1300 C C . GLU A 1 173 ? -7.243 -10.075 0.025 1.00 97.94 173 GLU A C 1
ATOM 1302 O O . GLU A 1 173 ? -7.130 -9.590 -1.101 1.00 97.94 173 GLU A O 1
ATOM 1307 N N . ALA A 1 174 ? -6.198 -10.596 0.672 1.00 97.75 174 ALA A N 1
ATOM 1308 C CA . ALA A 1 174 ? -4.850 -10.676 0.117 1.00 97.75 174 ALA A CA 1
ATOM 1309 C C . ALA A 1 174 ? -4.825 -11.494 -1.187 1.00 97.75 174 ALA A C 1
ATOM 1311 O O . ALA A 1 174 ? -4.284 -11.047 -2.201 1.00 97.75 174 ALA A O 1
ATOM 1312 N N . THR A 1 175 ? -5.464 -12.669 -1.190 1.00 98.00 175 THR A N 1
ATOM 1313 C CA . THR A 1 175 ? -5.583 -13.507 -2.397 1.00 98.00 175 THR A CA 1
ATOM 1314 C C . THR A 1 175 ? -6.429 -12.839 -3.481 1.00 98.00 175 THR A C 1
ATOM 1316 O O . THR A 1 175 ? -6.026 -12.841 -4.645 1.00 98.00 175 THR A O 1
ATOM 1319 N N . ALA A 1 176 ? -7.548 -12.200 -3.120 1.00 97.19 176 ALA A N 1
ATOM 1320 C CA . ALA A 1 176 ? -8.363 -11.432 -4.061 1.00 97.19 176 ALA A CA 1
ATOM 1321 C C . ALA A 1 176 ? -7.564 -10.290 -4.717 1.00 97.19 176 ALA A C 1
ATOM 1323 O O . ALA A 1 176 ? -7.647 -10.104 -5.932 1.00 97.19 176 ALA A O 1
ATOM 1324 N N . GLY A 1 177 ? -6.732 -9.586 -3.944 1.00 97.00 177 GLY A N 1
ATOM 1325 C CA . GLY A 1 177 ? -5.861 -8.515 -4.435 1.00 97.00 177 GLY A CA 1
ATOM 1326 C C . GLY A 1 177 ? -4.842 -8.999 -5.461 1.00 97.00 177 GLY A C 1
ATOM 1327 O O . GLY A 1 177 ? -4.682 -8.380 -6.514 1.00 97.00 177 GLY A O 1
ATOM 1328 N N . VAL A 1 178 ? -4.201 -10.144 -5.207 1.00 97.81 178 VAL A N 1
ATOM 1329 C CA . VAL A 1 178 ? -3.282 -10.774 -6.171 1.00 97.81 178 VAL A CA 1
ATOM 1330 C C . VAL A 1 178 ? -4.010 -11.135 -7.463 1.00 97.81 178 VAL A C 1
ATOM 1332 O O . VAL A 1 178 ? -3.541 -10.783 -8.545 1.00 97.81 178 VAL A O 1
ATOM 1335 N N . LEU A 1 179 ? -5.163 -11.803 -7.367 1.00 97.50 179 LEU A N 1
ATOM 1336 C CA . LEU A 1 179 ? -5.939 -12.224 -8.537 1.00 97.50 179 LEU A CA 1
ATOM 1337 C C . LEU A 1 179 ? -6.396 -11.027 -9.379 1.00 97.50 179 LEU A C 1
ATOM 1339 O O . LEU A 1 179 ? -6.233 -11.041 -10.599 1.00 97.50 179 LEU A O 1
ATOM 1343 N N . GLN A 1 180 ? -6.902 -9.970 -8.740 1.00 95.88 180 GLN A N 1
ATOM 1344 C CA . GLN A 1 180 ? -7.297 -8.736 -9.421 1.00 95.88 180 GLN A CA 1
ATOM 1345 C C . GLN A 1 180 ? -6.107 -8.083 -10.131 1.00 95.88 180 GLN A C 1
ATOM 1347 O O . GLN A 1 180 ? -6.200 -7.729 -11.307 1.00 95.88 180 GLN A O 1
ATOM 1352 N N . SER A 1 181 ? -4.969 -7.958 -9.447 1.00 96.69 181 SER A N 1
ATOM 1353 C CA . SER A 1 181 ? -3.760 -7.385 -10.037 1.00 96.69 181 SER A CA 1
ATOM 1354 C C . SER A 1 181 ? -3.219 -8.212 -11.204 1.00 96.69 181 SER A C 1
ATOM 1356 O O . SER A 1 181 ? -2.762 -7.627 -12.182 1.00 96.69 181 SER A O 1
ATOM 1358 N N . LEU A 1 182 ? -3.292 -9.546 -11.154 1.00 96.75 182 LEU A N 1
ATOM 1359 C CA . LEU A 1 182 ? -2.880 -10.404 -12.272 1.00 96.75 182 LEU A CA 1
ATOM 1360 C C . LEU A 1 182 ? -3.712 -10.131 -13.528 1.00 96.75 182 LEU A C 1
ATOM 1362 O O . LEU A 1 182 ? -3.150 -9.963 -14.609 1.00 96.75 182 LEU A O 1
ATOM 1366 N N . VAL A 1 183 ? -5.036 -10.022 -13.388 1.00 96.12 183 VAL A N 1
ATOM 1367 C CA . VAL A 1 183 ? -5.925 -9.681 -14.510 1.00 96.12 183 VAL A CA 1
ATOM 1368 C C . VAL A 1 183 ? -5.567 -8.311 -15.089 1.00 96.12 183 VAL A C 1
ATOM 1370 O O . VAL A 1 183 ? -5.468 -8.162 -16.306 1.00 96.12 183 VAL A O 1
ATOM 1373 N N . LEU A 1 184 ? -5.318 -7.319 -14.232 1.00 94.56 184 LEU A N 1
ATOM 1374 C CA . LEU A 1 184 ? -4.954 -5.973 -14.674 1.00 94.56 184 LEU A CA 1
ATOM 1375 C C . LEU A 1 184 ? -3.598 -5.933 -15.381 1.00 94.56 184 LEU A C 1
ATOM 1377 O O . LEU A 1 184 ? -3.466 -5.239 -16.384 1.00 94.56 184 LEU A O 1
ATOM 1381 N N . VAL A 1 185 ? -2.608 -6.701 -14.920 1.00 95.19 185 VAL A N 1
ATOM 1382 C CA . VAL A 1 185 ? -1.290 -6.800 -15.571 1.00 95.19 185 VAL A CA 1
ATOM 1383 C C . VAL A 1 185 ? -1.393 -7.372 -16.976 1.00 95.19 185 VAL A C 1
ATOM 1385 O O . VAL A 1 185 ? -0.755 -6.845 -17.884 1.00 95.19 185 VAL A O 1
ATOM 1388 N N . LEU A 1 186 ? -2.223 -8.398 -17.181 1.00 94.31 186 LEU A N 1
ATOM 1389 C CA . LEU A 1 186 ? -2.423 -8.993 -18.507 1.00 94.31 186 LEU A CA 1
ATOM 1390 C C . LEU A 1 186 ? -2.936 -7.973 -19.531 1.00 94.31 186 LEU A C 1
ATOM 1392 O O . LEU A 1 186 ? -2.596 -8.065 -20.709 1.00 94.31 186 LEU A O 1
ATOM 1396 N N . VAL A 1 187 ? -3.720 -6.991 -19.084 1.00 94.56 187 VAL A N 1
ATOM 1397 C CA . VAL A 1 187 ? -4.208 -5.890 -19.927 1.00 94.56 187 VAL A CA 1
ATOM 1398 C C . VAL A 1 187 ? -3.179 -4.762 -20.026 1.00 94.56 187 VAL A C 1
ATOM 1400 O O . VAL A 1 187 ? -2.972 -4.207 -21.104 1.00 94.56 187 VAL A O 1
ATOM 1403 N N . LEU A 1 188 ? -2.516 -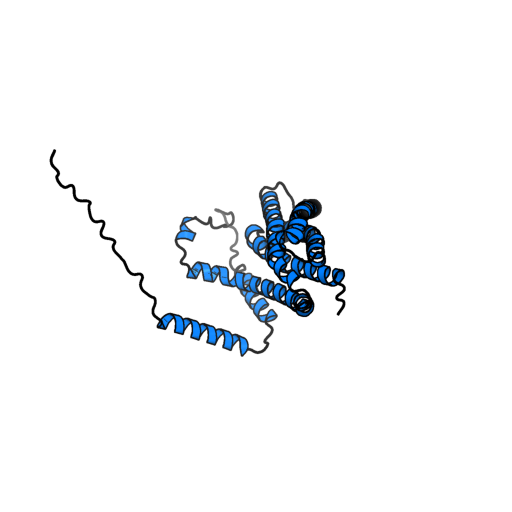4.425 -18.920 1.00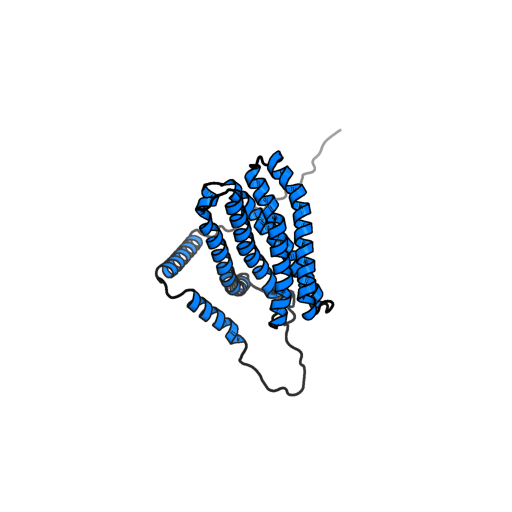 93.69 188 LEU A N 1
ATOM 1404 C CA . LEU A 1 188 ? -1.590 -3.300 -18.829 1.00 93.69 188 LEU A CA 1
ATOM 1405 C C . LEU A 1 188 ? -0.313 -3.539 -19.640 1.00 93.69 188 LEU A C 1
ATOM 1407 O O . LEU A 1 188 ? 0.078 -2.674 -20.417 1.00 93.69 188 LEU A O 1
ATOM 1411 N N . THR A 1 189 ? 0.335 -4.699 -19.506 1.00 93.50 189 THR A N 1
ATOM 1412 C CA . THR A 1 189 ? 1.647 -4.959 -20.124 1.00 93.50 189 THR A CA 1
ATOM 1413 C C . THR A 1 189 ? 1.647 -4.793 -21.653 1.00 93.50 189 THR A C 1
ATOM 1415 O O . THR A 1 189 ? 2.542 -4.109 -22.156 1.00 93.50 189 THR A O 1
ATOM 1418 N N . PRO A 1 190 ? 0.662 -5.312 -22.417 1.00 93.25 190 PRO A N 1
ATOM 1419 C CA . PRO A 1 190 ? 0.572 -5.038 -23.851 1.00 93.25 190 PRO A CA 1
ATOM 1420 C C . PRO A 1 190 ? 0.420 -3.549 -24.168 1.00 93.25 190 PRO A C 1
ATOM 1422 O O . PRO A 1 190 ? 1.048 -3.068 -25.109 1.00 93.25 190 PRO A O 1
ATOM 1425 N N . VAL A 1 191 ? -0.371 -2.807 -23.385 1.00 94.06 191 VAL A N 1
ATOM 1426 C CA . VAL A 1 191 ? -0.563 -1.358 -23.568 1.00 94.06 191 VAL A CA 1
ATOM 1427 C C . VAL A 1 191 ? 0.749 -0.603 -23.345 1.00 94.06 191 VAL A C 1
ATOM 1429 O O . VAL A 1 191 ? 1.090 0.262 -24.152 1.00 94.06 191 VAL A O 1
ATOM 1432 N N . LEU A 1 192 ? 1.521 -0.965 -22.315 1.00 93.25 192 LEU A N 1
ATOM 1433 C CA . LEU A 1 192 ? 2.820 -0.339 -22.040 1.00 93.25 192 LEU A CA 1
ATOM 1434 C C . LEU A 1 192 ? 3.795 -0.513 -23.206 1.00 93.25 192 LEU A C 1
ATOM 1436 O O . LEU A 1 192 ? 4.403 0.458 -23.653 1.00 93.25 192 LEU A O 1
ATOM 1440 N N . ILE A 1 193 ? 3.897 -1.734 -23.734 1.00 92.38 193 ILE A N 1
ATOM 1441 C CA . ILE A 1 193 ? 4.858 -2.064 -24.792 1.00 92.38 193 ILE A CA 1
ATOM 1442 C C . ILE A 1 193 ? 4.411 -1.501 -26.146 1.00 92.38 193 ILE A C 1
ATOM 1444 O O . ILE A 1 193 ? 5.213 -0.923 -26.873 1.00 92.38 193 ILE A O 1
ATOM 1448 N N . THR A 1 194 ? 3.138 -1.674 -26.510 1.00 92.31 194 THR A N 1
ATOM 1449 C CA . THR A 1 194 ? 2.664 -1.387 -27.876 1.00 92.31 194 THR A CA 1
ATOM 1450 C C . THR A 1 194 ? 2.192 0.047 -28.068 1.00 92.31 194 THR A C 1
ATOM 1452 O O . THR A 1 194 ? 2.501 0.650 -29.092 1.00 92.31 194 THR A O 1
ATOM 1455 N N . LEU A 1 195 ? 1.447 0.600 -27.105 1.00 92.75 195 LEU A N 1
ATOM 1456 C CA . LEU A 1 195 ? 0.832 1.921 -27.236 1.00 92.75 195 LEU A CA 1
ATOM 1457 C C . LEU A 1 195 ? 1.714 3.019 -26.647 1.00 92.75 195 LEU A C 1
ATOM 1459 O O . LEU A 1 195 ? 1.798 4.106 -27.211 1.00 92.75 195 LEU A O 1
ATOM 1463 N N . MET A 1 196 ? 2.359 2.743 -25.512 1.00 91.62 196 MET A N 1
ATOM 1464 C CA . MET A 1 196 ? 3.180 3.730 -24.807 1.00 91.62 196 MET A CA 1
ATOM 1465 C C . MET A 1 196 ? 4.668 3.654 -25.168 1.00 91.62 196 MET A C 1
ATOM 1467 O O . MET A 1 196 ? 5.419 4.547 -24.787 1.00 91.62 196 MET A O 1
ATOM 1471 N N . GLY A 1 197 ? 5.097 2.619 -25.901 1.00 91.31 197 GLY A N 1
ATOM 1472 C CA . GLY A 1 197 ? 6.489 2.450 -26.331 1.00 91.31 197 GLY A CA 1
ATOM 1473 C C . GLY A 1 197 ? 7.482 2.295 -25.175 1.00 91.31 197 GLY A C 1
ATOM 1474 O O . GLY A 1 197 ? 8.659 2.601 -25.339 1.00 91.31 197 GLY A O 1
ATOM 1475 N N . ILE A 1 198 ? 7.007 1.858 -24.007 1.00 93.94 198 ILE A N 1
ATOM 1476 C CA . ILE A 1 198 ? 7.815 1.692 -22.797 1.00 93.94 198 ILE A CA 1
ATOM 1477 C C . ILE A 1 198 ? 8.741 0.499 -22.983 1.00 93.94 198 ILE A C 1
ATOM 1479 O O . ILE A 1 198 ? 8.352 -0.522 -23.563 1.00 93.94 198 ILE A O 1
ATOM 1483 N N . SER A 1 199 ? 9.963 0.596 -22.461 1.00 92.62 199 SER A N 1
ATOM 1484 C CA . SER A 1 199 ? 10.922 -0.491 -22.579 1.00 92.62 199 SER A CA 1
ATOM 1485 C C . SER A 1 199 ? 10.363 -1.794 -21.995 1.00 92.62 199 SER A C 1
ATOM 1487 O O . SER A 1 199 ? 9.703 -1.830 -20.950 1.00 92.62 199 SER A O 1
ATOM 1489 N N . THR A 1 200 ? 10.651 -2.916 -22.659 1.00 90.94 200 THR A N 1
ATOM 1490 C CA . THR A 1 200 ? 10.204 -4.238 -22.198 1.00 90.94 200 THR A CA 1
ATOM 1491 C C . THR A 1 200 ? 10.716 -4.533 -20.787 1.00 90.94 200 THR A C 1
ATOM 1493 O O . THR A 1 200 ? 10.002 -5.120 -19.980 1.00 90.94 200 THR A O 1
ATOM 1496 N N . ARG A 1 201 ? 11.932 -4.070 -20.460 1.00 91.88 201 ARG A N 1
ATOM 1497 C CA . ARG A 1 201 ? 12.542 -4.238 -19.134 1.00 91.88 201 ARG A CA 1
ATOM 1498 C C . ARG A 1 201 ? 11.706 -3.575 -18.040 1.00 91.88 201 ARG A C 1
ATOM 1500 O O . ARG A 1 201 ? 11.364 -4.253 -17.076 1.00 91.88 201 ARG A O 1
ATOM 1507 N N . VAL A 1 202 ? 11.328 -2.309 -18.214 1.00 93.62 202 VAL A N 1
ATOM 1508 C CA . VAL A 1 202 ? 10.490 -1.573 -17.251 1.00 93.62 202 VAL A CA 1
ATOM 1509 C C . VAL A 1 202 ? 9.066 -2.125 -17.221 1.00 93.62 202 VAL A C 1
ATOM 1511 O O . VAL A 1 202 ? 8.496 -2.313 -16.148 1.00 93.62 202 VAL A O 1
ATOM 1514 N N . SER A 1 203 ? 8.514 -2.491 -18.379 1.00 94.31 203 SER A N 1
ATOM 1515 C CA . SER A 1 203 ? 7.189 -3.117 -18.463 1.00 94.31 203 SER A CA 1
ATOM 1516 C C . SER A 1 203 ? 7.102 -4.411 -17.638 1.00 94.31 203 SER A C 1
ATOM 1518 O O . SER A 1 203 ? 6.087 -4.657 -16.985 1.00 94.31 203 SER A O 1
ATOM 1520 N N . PHE A 1 204 ? 8.174 -5.214 -17.602 1.00 93.50 204 PHE A N 1
ATOM 1521 C CA . PHE A 1 204 ? 8.263 -6.399 -16.740 1.00 93.50 204 PHE A CA 1
ATOM 1522 C C . PHE A 1 204 ? 8.353 -6.056 -15.250 1.00 93.50 204 PHE A C 1
ATOM 1524 O O . PHE A 1 204 ? 7.711 -6.728 -14.444 1.00 93.50 204 PHE A O 1
ATOM 1531 N N . VAL A 1 205 ? 9.084 -5.003 -14.870 1.00 96.06 205 VAL A N 1
ATOM 1532 C CA . VAL A 1 205 ? 9.121 -4.527 -13.474 1.00 96.06 205 VAL A CA 1
ATOM 1533 C C . VAL A 1 205 ? 7.712 -4.184 -12.997 1.00 96.06 205 VAL A C 1
ATOM 1535 O O . VAL A 1 205 ? 7.296 -4.640 -11.931 1.00 96.06 205 VAL A O 1
ATOM 1538 N N . VAL A 1 206 ? 6.946 -3.437 -13.797 1.00 95.88 206 VAL A N 1
ATOM 1539 C CA . VAL A 1 206 ? 5.556 -3.081 -13.468 1.00 95.88 206 VAL A CA 1
ATOM 1540 C C . VAL A 1 206 ? 4.684 -4.336 -13.365 1.00 95.88 206 VAL A C 1
ATOM 1542 O O . VAL A 1 206 ? 3.922 -4.478 -12.407 1.00 95.88 206 VAL A O 1
ATOM 1545 N N . ALA A 1 207 ? 4.840 -5.282 -14.297 1.00 95.94 207 ALA A N 1
ATOM 1546 C CA . ALA A 1 207 ? 4.101 -6.544 -14.305 1.00 95.94 207 ALA A CA 1
ATOM 1547 C C . ALA A 1 207 ? 4.349 -7.404 -13.051 1.00 95.94 207 ALA A C 1
ATOM 1549 O O . ALA A 1 207 ? 3.409 -7.990 -12.520 1.00 95.94 207 ALA A O 1
ATOM 1550 N N . LEU A 1 208 ? 5.587 -7.457 -12.550 1.00 95.94 208 LEU A N 1
ATOM 1551 C CA . LEU A 1 208 ? 5.941 -8.165 -11.310 1.00 95.94 208 LEU A CA 1
ATOM 1552 C C . LEU A 1 208 ? 5.500 -7.404 -10.053 1.00 95.94 208 LEU A C 1
ATOM 1554 O O . LEU A 1 208 ? 5.127 -8.000 -9.039 1.00 95.94 208 LEU A O 1
ATOM 1558 N N . THR A 1 209 ? 5.527 -6.077 -10.118 1.00 97.12 209 THR A N 1
ATOM 1559 C CA . THR A 1 209 ? 5.160 -5.217 -8.992 1.00 97.12 209 THR A CA 1
ATOM 1560 C C . THR A 1 209 ? 3.672 -5.284 -8.697 1.00 97.12 209 THR A C 1
ATOM 1562 O O . THR A 1 209 ? 3.287 -5.394 -7.539 1.00 97.12 209 THR A O 1
ATOM 1565 N N . MET A 1 210 ? 2.821 -5.255 -9.718 1.00 96.44 210 MET A N 1
ATOM 1566 C CA . MET A 1 210 ? 1.367 -5.150 -9.560 1.00 96.44 210 MET A CA 1
ATOM 1567 C C . MET A 1 210 ? 0.729 -6.261 -8.694 1.00 96.44 210 MET A C 1
ATOM 1569 O O . MET A 1 210 ? -0.064 -5.919 -7.811 1.00 96.44 210 MET A O 1
ATOM 1573 N N . PRO A 1 211 ? 1.040 -7.565 -8.858 1.00 97.00 211 PRO A N 1
ATOM 1574 C CA . PRO A 1 211 ? 0.521 -8.614 -7.975 1.00 97.00 211 PRO A CA 1
ATOM 1575 C C . PRO A 1 211 ? 1.027 -8.474 -6.539 1.00 97.00 211 PRO A C 1
ATOM 1577 O O . PRO A 1 211 ? 0.247 -8.612 -5.600 1.00 97.00 211 PRO A O 1
ATOM 1580 N N . THR A 1 212 ? 2.305 -8.130 -6.368 1.00 97.50 212 THR A N 1
ATOM 1581 C CA . THR A 1 212 ? 2.921 -7.898 -5.051 1.00 97.50 212 THR A CA 1
ATOM 1582 C C . THR A 1 212 ? 2.291 -6.695 -4.347 1.00 97.50 212 THR A C 1
ATOM 1584 O O . THR A 1 212 ? 2.000 -6.736 -3.154 1.00 97.50 212 THR A O 1
ATOM 1587 N N . LEU A 1 213 ? 2.004 -5.638 -5.103 1.00 97.12 213 LEU A N 1
ATOM 1588 C CA . LEU A 1 213 ? 1.309 -4.455 -4.624 1.00 97.12 213 LEU A CA 1
ATOM 1589 C C . LEU A 1 213 ? -0.147 -4.762 -4.265 1.00 97.12 213 LEU A C 1
ATOM 1591 O O . LEU A 1 213 ? -0.619 -4.287 -3.241 1.00 97.12 213 LEU A O 1
ATOM 1595 N N . GLY A 1 214 ? -0.844 -5.576 -5.065 1.00 97.31 214 GLY A N 1
ATOM 1596 C CA . GLY A 1 214 ? -2.208 -6.028 -4.768 1.00 97.31 214 GLY A CA 1
ATOM 1597 C C . GLY A 1 214 ? -2.275 -6.859 -3.487 1.00 97.31 214 GLY A C 1
ATOM 1598 O O . GLY A 1 214 ? -3.139 -6.622 -2.646 1.00 97.31 214 GLY A O 1
ATOM 1599 N N . LEU A 1 215 ? -1.314 -7.771 -3.300 1.00 98.00 215 LEU A N 1
ATOM 1600 C CA . LEU A 1 215 ? -1.142 -8.521 -2.055 1.00 98.00 215 LEU A CA 1
ATOM 1601 C C . LEU A 1 215 ? -0.991 -7.569 -0.866 1.00 98.00 215 LEU A C 1
ATOM 1603 O O . LEU A 1 215 ? -1.730 -7.672 0.112 1.00 98.00 215 LEU A O 1
ATOM 1607 N N . LEU A 1 216 ? -0.042 -6.635 -0.959 1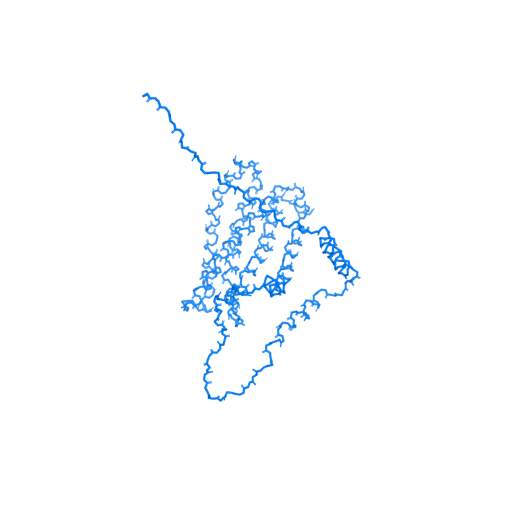.00 97.75 216 LEU A N 1
ATOM 1608 C CA . LEU A 1 216 ? 0.281 -5.707 0.118 1.00 97.75 216 LEU A CA 1
ATOM 1609 C C . LEU A 1 216 ? -0.894 -4.778 0.439 1.00 97.75 216 LEU A C 1
ATOM 1611 O O . LEU A 1 216 ? -1.294 -4.675 1.597 1.00 97.75 216 LEU A O 1
ATOM 1615 N N . ALA A 1 217 ? -1.472 -4.138 -0.577 1.00 97.25 217 ALA A N 1
ATOM 1616 C CA . ALA A 1 217 ? -2.541 -3.162 -0.414 1.00 97.25 217 ALA A CA 1
ATOM 1617 C C . ALA A 1 217 ? -3.795 -3.780 0.206 1.00 97.25 217 ALA A C 1
ATOM 1619 O O . ALA A 1 217 ? -4.375 -3.194 1.119 1.00 97.25 217 ALA A O 1
ATOM 1620 N N . ASN A 1 218 ? -4.187 -4.977 -0.232 1.00 97.56 218 ASN A N 1
ATOM 1621 C CA . ASN A 1 218 ? -5.362 -5.645 0.318 1.00 97.56 218 ASN A CA 1
ATOM 1622 C C . ASN A 1 218 ? -5.085 -6.253 1.697 1.00 97.56 218 ASN A C 1
ATOM 1624 O O . ASN A 1 218 ? -5.961 -6.224 2.556 1.00 97.56 218 ASN A O 1
ATOM 1628 N N . THR A 1 219 ? -3.864 -6.729 1.960 1.00 98.12 219 THR A N 1
ATOM 1629 C CA . THR A 1 219 ? -3.473 -7.180 3.307 1.00 98.12 219 THR A CA 1
ATOM 1630 C C . THR A 1 219 ? -3.561 -6.025 4.303 1.00 98.12 219 THR A C 1
ATOM 1632 O O . THR A 1 219 ? -4.192 -6.157 5.353 1.00 98.12 219 THR A O 1
ATOM 1635 N N . VAL A 1 220 ? -2.981 -4.869 3.966 1.00 96.94 220 VAL A N 1
ATOM 1636 C CA . VAL A 1 220 ? -3.049 -3.654 4.792 1.00 96.94 220 VAL A CA 1
ATOM 1637 C C . VAL A 1 220 ? -4.497 -3.180 4.922 1.00 96.94 220 VAL A C 1
ATOM 1639 O O . VAL A 1 220 ? -4.971 -2.958 6.035 1.00 96.94 220 VAL A O 1
ATOM 1642 N N . GLY A 1 221 ? -5.226 -3.095 3.807 1.00 96.19 221 GLY A N 1
ATOM 1643 C CA . GLY A 1 221 ? -6.612 -2.633 3.777 1.00 96.19 221 GLY A CA 1
ATOM 1644 C C . GLY A 1 221 ? -7.575 -3.513 4.574 1.00 96.19 221 GLY A C 1
ATOM 1645 O O . GLY A 1 221 ? -8.511 -2.994 5.178 1.00 96.19 221 GLY A O 1
ATOM 1646 N N . ALA A 1 222 ? -7.329 -4.822 4.641 1.00 96.94 222 ALA A N 1
ATOM 1647 C CA . ALA A 1 222 ? -8.102 -5.734 5.477 1.00 96.94 222 ALA A CA 1
ATOM 1648 C C . ALA A 1 222 ? -7.683 -5.661 6.949 1.00 96.94 222 ALA A C 1
ATOM 1650 O O . ALA A 1 222 ? -8.539 -5.697 7.825 1.00 96.94 222 ALA A O 1
ATOM 1651 N N . THR A 1 223 ? -6.386 -5.522 7.234 1.00 97.31 223 THR A N 1
ATOM 1652 C CA . THR A 1 223 ? -5.853 -5.534 8.607 1.00 97.31 223 THR A CA 1
ATOM 1653 C C . THR A 1 223 ? -6.198 -4.260 9.377 1.00 97.31 223 THR A C 1
ATOM 1655 O O . THR A 1 223 ? -6.542 -4.329 10.559 1.00 97.31 223 THR A O 1
ATOM 1658 N N . LEU A 1 224 ? -6.126 -3.092 8.729 1.00 96.00 224 LEU A N 1
ATOM 1659 C CA . LEU A 1 224 ? -6.304 -1.798 9.395 1.00 96.00 224 LEU A CA 1
ATOM 1660 C C . LEU A 1 224 ? -7.662 -1.658 10.112 1.00 96.00 224 LEU A C 1
ATOM 1662 O O . LEU A 1 224 ? -7.652 -1.294 11.288 1.00 96.00 224 LEU A O 1
ATOM 1666 N N . PRO A 1 225 ? -8.822 -1.977 9.501 1.00 94.94 225 PRO A N 1
ATOM 1667 C CA . PRO A 1 225 ? -10.109 -1.924 10.193 1.00 94.94 225 PRO A CA 1
ATOM 1668 C C . PRO A 1 225 ? -10.159 -2.775 11.466 1.00 94.94 225 PRO A C 1
ATOM 1670 O O . PRO A 1 225 ? -10.623 -2.288 12.497 1.00 94.94 225 PRO A O 1
ATOM 1673 N N . PHE A 1 226 ? -9.647 -4.011 11.426 1.00 96.25 226 PHE A N 1
ATOM 1674 C CA . PHE A 1 226 ? -9.594 -4.881 12.606 1.00 96.25 226 PHE A CA 1
ATOM 1675 C C . PHE A 1 226 ? -8.679 -4.304 13.685 1.00 96.25 226 PHE A C 1
ATOM 1677 O O . PHE A 1 226 ? -9.075 -4.256 14.846 1.00 96.25 226 PHE A O 1
ATOM 1684 N N . ALA A 1 227 ? -7.492 -3.820 13.308 1.00 95.44 227 ALA A N 1
ATOM 1685 C CA . ALA A 1 227 ? -6.531 -3.247 14.246 1.00 95.44 227 ALA A CA 1
ATOM 1686 C C . ALA A 1 227 ? -7.095 -2.008 14.959 1.00 95.44 227 ALA A C 1
ATOM 1688 O O . ALA A 1 227 ? -7.020 -1.908 16.181 1.00 95.44 227 ALA A O 1
ATOM 1689 N N . ILE A 1 228 ? -7.711 -1.086 14.216 1.00 93.69 228 ILE A N 1
ATOM 1690 C CA . ILE A 1 228 ? -8.296 0.136 14.784 1.00 93.69 228 ILE A CA 1
ATOM 1691 C C . ILE A 1 228 ? -9.508 -0.188 15.671 1.00 93.69 228 ILE A C 1
ATOM 1693 O O . ILE A 1 228 ? -9.623 0.358 16.769 1.00 93.69 228 ILE A O 1
ATOM 1697 N N . THR A 1 229 ? -10.354 -1.133 15.249 1.00 92.69 229 THR A N 1
ATOM 1698 C CA . THR A 1 229 ? -11.507 -1.588 16.046 1.00 92.69 229 THR A CA 1
ATOM 1699 C C . THR A 1 229 ? -11.056 -2.282 17.333 1.00 92.69 229 THR A C 1
ATOM 1701 O O . THR A 1 229 ? -11.622 -2.044 18.398 1.00 92.69 229 THR A O 1
ATOM 1704 N N . TRP A 1 230 ? -10.002 -3.099 17.269 1.00 91.75 230 TRP A N 1
ATOM 1705 C CA . TRP A 1 230 ? -9.413 -3.756 18.439 1.00 91.75 230 TRP A CA 1
ATOM 1706 C C . TRP A 1 230 ? -8.839 -2.750 19.448 1.00 91.75 230 TRP A C 1
ATOM 1708 O O . TRP A 1 230 ? -8.965 -2.945 20.655 1.00 91.75 230 TRP A O 1
ATOM 1718 N N . LEU A 1 231 ? -8.297 -1.624 18.973 1.00 90.94 231 LEU A N 1
ATOM 1719 C CA . LEU A 1 231 ? -7.857 -0.499 19.811 1.00 90.94 231 LEU A CA 1
ATOM 1720 C C . LEU A 1 231 ? -9.019 0.344 20.382 1.00 90.94 231 LEU A C 1
ATOM 1722 O O . LEU A 1 231 ? -8.780 1.353 21.053 1.00 90.94 231 LEU A O 1
ATOM 1726 N N . GLY A 1 232 ? -10.275 -0.028 20.114 1.00 87.69 232 GLY A N 1
ATOM 1727 C CA . GLY A 1 232 ? -11.466 0.687 20.580 1.00 87.69 232 GLY A CA 1
ATOM 1728 C C . GLY A 1 232 ? -11.657 2.061 19.933 1.00 87.69 232 GLY A C 1
ATOM 1729 O O . GLY A 1 232 ? -12.313 2.924 20.515 1.00 87.69 232 GLY A O 1
ATOM 1730 N N . GLN A 1 233 ? -11.045 2.291 18.769 1.00 87.44 233 GLN A N 1
ATOM 1731 C CA . GLN A 1 233 ? -11.205 3.508 17.975 1.00 87.44 233 GLN A CA 1
ATOM 1732 C C . GLN A 1 233 ? -12.182 3.261 16.818 1.00 87.44 233 GLN A C 1
ATOM 1734 O O . GLN A 1 233 ? -12.374 2.123 16.393 1.00 87.44 233 GLN A O 1
ATOM 1739 N N . ASP A 1 234 ? -12.777 4.329 16.284 1.00 87.19 234 ASP A N 1
ATOM 1740 C CA . ASP A 1 234 ? -13.661 4.235 15.121 1.00 87.19 234 ASP A CA 1
ATOM 1741 C C . ASP A 1 234 ? -12.838 4.125 13.816 1.00 87.19 234 ASP A C 1
ATOM 1743 O O . ASP A 1 234 ? -12.151 5.085 13.434 1.00 87.19 234 ASP A O 1
ATOM 1747 N N . PRO A 1 235 ? -12.885 2.979 13.105 1.00 84.38 235 PRO A N 1
ATOM 1748 C CA . PRO A 1 235 ? -12.145 2.796 11.864 1.00 84.38 235 PRO A CA 1
ATOM 1749 C C . PRO A 1 235 ? -12.606 3.725 10.734 1.00 84.38 235 PRO A C 1
ATOM 1751 O O . PRO A 1 235 ? -11.798 4.038 9.857 1.00 84.38 235 PRO A O 1
ATOM 1754 N N . ALA A 1 236 ? -13.851 4.213 10.746 1.00 82.00 236 ALA A N 1
ATOM 1755 C CA . ALA A 1 236 ? -14.393 5.049 9.673 1.00 82.00 236 ALA A CA 1
ATOM 1756 C C . ALA A 1 236 ? -13.666 6.399 9.546 1.00 82.00 236 ALA A C 1
ATOM 1758 O O . ALA A 1 236 ? -13.567 6.953 8.451 1.00 82.00 236 ALA A O 1
ATOM 1759 N N . VAL A 1 237 ? -13.111 6.903 10.652 1.00 80.69 237 VAL A N 1
ATOM 1760 C CA . VAL A 1 237 ? -12.440 8.211 10.714 1.00 80.69 237 VAL A CA 1
ATOM 1761 C C . VAL A 1 237 ? -10.953 8.113 10.354 1.00 80.69 237 VAL A C 1
ATOM 1763 O O . VAL A 1 237 ? -10.397 9.007 9.716 1.00 80.69 237 VAL A O 1
ATOM 1766 N N . ILE A 1 238 ? -10.291 7.031 10.773 1.00 83.75 238 ILE A N 1
ATOM 1767 C CA . ILE A 1 238 ? -8.822 6.930 10.759 1.00 83.75 238 ILE A CA 1
ATOM 1768 C C . ILE A 1 238 ? -8.311 6.144 9.548 1.00 83.75 238 ILE A C 1
ATOM 1770 O O . ILE A 1 238 ? -7.278 6.496 8.975 1.00 83.75 238 ILE A O 1
ATOM 1774 N N . VAL A 1 239 ? -9.010 5.076 9.150 1.00 89.00 239 VAL A N 1
ATOM 1775 C CA . VAL A 1 239 ? -8.435 4.067 8.248 1.00 89.00 239 VAL A CA 1
ATOM 1776 C C . VAL A 1 239 ? -8.223 4.598 6.835 1.00 89.00 239 VAL A C 1
ATOM 1778 O O . VAL A 1 239 ? -7.238 4.222 6.214 1.00 89.00 239 VAL A O 1
ATOM 1781 N N . GLY A 1 240 ? -9.086 5.484 6.327 1.00 87.88 240 GLY A N 1
ATOM 1782 C CA . GLY A 1 240 ? -8.985 5.989 4.951 1.00 87.88 240 GLY A CA 1
ATOM 1783 C C . GLY A 1 240 ? -7.614 6.610 4.634 1.00 87.88 240 GLY A C 1
ATOM 1784 O O . GLY A 1 240 ? -6.885 6.072 3.800 1.00 87.88 240 GLY A O 1
ATOM 1785 N N . PRO A 1 241 ? -7.216 7.694 5.319 1.00 86.50 241 PRO A N 1
ATOM 1786 C CA . PRO A 1 241 ? -5.910 8.315 5.090 1.00 86.50 241 PRO A CA 1
ATOM 1787 C C . PRO A 1 241 ? -4.714 7.433 5.497 1.00 86.50 241 PRO A C 1
ATOM 1789 O O . PRO A 1 241 ? -3.648 7.480 4.875 1.00 86.50 241 PRO A O 1
ATOM 1792 N N . LEU A 1 242 ? -4.875 6.613 6.543 1.00 89.44 242 LEU A N 1
ATOM 1793 C CA . LEU A 1 242 ? -3.827 5.699 7.000 1.00 89.44 242 LEU A CA 1
ATOM 1794 C C . LEU A 1 242 ? -3.539 4.608 5.960 1.00 89.44 242 LEU A C 1
ATOM 1796 O O . LEU A 1 242 ? -2.384 4.263 5.722 1.00 89.44 242 LEU A O 1
ATOM 1800 N N . MET A 1 243 ? -4.583 4.105 5.301 1.00 92.94 243 MET A N 1
ATOM 1801 C CA . MET A 1 243 ? -4.477 3.149 4.205 1.00 92.94 243 MET A CA 1
ATOM 1802 C C . MET A 1 243 ? -3.667 3.737 3.047 1.00 92.94 243 MET A C 1
ATOM 1804 O O . MET A 1 243 ? -2.670 3.141 2.639 1.00 92.94 243 MET A O 1
ATOM 1808 N N . THR A 1 244 ? -4.034 4.924 2.556 1.00 90.38 244 THR A N 1
ATOM 1809 C CA . THR A 1 244 ? -3.324 5.552 1.430 1.00 90.38 244 THR A CA 1
ATOM 1810 C C . THR A 1 244 ? -1.858 5.811 1.761 1.00 90.38 244 THR A C 1
ATOM 1812 O O . THR A 1 244 ? -0.985 5.353 1.042 1.00 90.38 244 THR A O 1
ATOM 1815 N N . THR A 1 245 ? -1.557 6.416 2.912 1.00 90.69 245 THR A N 1
ATOM 1816 C CA . THR A 1 245 ? -0.162 6.704 3.302 1.00 90.69 245 THR A CA 1
ATOM 1817 C C . THR A 1 245 ? 0.693 5.442 3.466 1.00 90.69 245 THR A C 1
ATOM 1819 O O . THR A 1 245 ? 1.867 5.427 3.080 1.00 90.69 245 THR A O 1
ATOM 1822 N N . SER A 1 246 ? 0.104 4.366 3.997 1.00 91.62 246 SER A N 1
ATOM 1823 C CA . SER A 1 246 ? 0.778 3.072 4.140 1.00 91.62 246 SER A CA 1
ATOM 1824 C C . SER A 1 246 ? 1.119 2.468 2.782 1.00 91.62 246 SER A C 1
ATOM 1826 O O . SER A 1 246 ? 2.248 2.027 2.572 1.00 91.62 246 SER A O 1
ATOM 1828 N N . VAL A 1 247 ? 0.168 2.461 1.847 1.00 93.81 247 VAL A N 1
ATOM 1829 C CA . VAL A 1 247 ? 0.378 1.863 0.523 1.00 93.81 247 VAL A CA 1
ATOM 1830 C C . VAL A 1 247 ? 1.251 2.723 -0.376 1.00 93.81 247 VAL A C 1
ATOM 1832 O O . VAL A 1 247 ? 2.049 2.160 -1.120 1.00 93.81 247 VAL A O 1
ATOM 1835 N N . ASP A 1 248 ? 1.204 4.046 -0.247 1.00 92.12 248 ASP A N 1
ATOM 1836 C CA . ASP A 1 248 ? 2.128 4.940 -0.944 1.00 92.12 248 ASP A CA 1
ATOM 1837 C C . ASP A 1 248 ? 3.571 4.597 -0.569 1.00 92.12 248 ASP A C 1
ATOM 1839 O O . ASP A 1 248 ? 4.406 4.347 -1.432 1.00 92.12 248 ASP A O 1
ATOM 1843 N N . THR A 1 249 ? 3.847 4.494 0.731 1.00 92.06 249 THR A N 1
ATOM 1844 C CA . THR A 1 249 ? 5.199 4.234 1.238 1.00 92.06 249 THR A CA 1
ATOM 1845 C C . THR A 1 249 ? 5.657 2.807 0.929 1.00 92.06 249 THR A C 1
ATOM 1847 O O . THR A 1 249 ? 6.716 2.594 0.338 1.00 92.06 249 THR A O 1
ATOM 1850 N N . LEU A 1 250 ? 4.863 1.807 1.321 1.00 94.00 250 LEU A N 1
ATOM 1851 C CA . LEU A 1 250 ? 5.228 0.395 1.189 1.00 94.00 250 LEU A CA 1
ATOM 1852 C C . LEU A 1 250 ? 5.186 -0.080 -0.264 1.00 94.00 250 LEU A C 1
ATOM 1854 O O . LEU A 1 250 ? 6.041 -0.858 -0.692 1.00 94.00 250 LEU A O 1
ATOM 1858 N N . GLY A 1 251 ? 4.197 0.382 -1.026 1.00 94.94 251 GLY A N 1
ATOM 1859 C CA . GLY A 1 251 ? 4.045 0.050 -2.434 1.00 94.94 251 GLY A CA 1
ATOM 1860 C C . GLY A 1 251 ? 5.189 0.610 -3.262 1.00 94.94 251 GLY A C 1
ATOM 1861 O O . GLY A 1 251 ? 5.762 -0.110 -4.079 1.00 94.94 251 GLY A O 1
ATOM 1862 N N . LEU A 1 252 ? 5.593 1.850 -2.988 1.00 94.44 252 LEU A N 1
ATOM 1863 C CA . LEU A 1 252 ? 6.733 2.457 -3.652 1.00 94.44 252 LEU A CA 1
ATOM 1864 C C . LEU A 1 252 ? 8.058 1.785 -3.275 1.00 94.44 252 LEU A C 1
ATOM 1866 O O . LEU A 1 252 ? 8.855 1.474 -4.160 1.00 94.44 252 LEU A O 1
ATOM 1870 N N . ALA A 1 253 ? 8.274 1.500 -1.987 1.00 94.31 253 ALA A N 1
ATOM 1871 C CA . ALA A 1 253 ? 9.453 0.763 -1.539 1.00 94.31 253 ALA A CA 1
ATOM 1872 C C . ALA A 1 253 ? 9.545 -0.604 -2.233 1.00 94.31 253 ALA A C 1
ATOM 1874 O O . ALA A 1 253 ? 10.609 -0.990 -2.713 1.00 94.31 253 ALA A O 1
ATOM 1875 N N . THR A 1 254 ? 8.417 -1.309 -2.351 1.00 95.31 254 THR A N 1
ATOM 1876 C CA . THR A 1 254 ? 8.330 -2.606 -3.036 1.00 95.31 254 THR A CA 1
ATOM 1877 C C . THR A 1 254 ? 8.633 -2.474 -4.526 1.00 95.31 254 THR A C 1
ATOM 1879 O O . THR A 1 254 ? 9.463 -3.215 -5.047 1.00 95.31 254 THR A O 1
ATOM 1882 N N . TYR A 1 255 ? 8.010 -1.511 -5.206 1.00 96.06 255 TYR A N 1
ATOM 1883 C CA . TYR A 1 255 ? 8.223 -1.246 -6.628 1.00 96.06 255 TYR A CA 1
ATOM 1884 C C . TYR A 1 255 ? 9.694 -0.985 -6.953 1.00 96.06 255 TYR A C 1
ATOM 1886 O O . TYR A 1 255 ? 10.274 -1.645 -7.816 1.00 96.06 255 TYR A O 1
ATOM 1894 N N . LEU A 1 256 ? 10.313 -0.053 -6.231 1.00 94.88 256 LEU A N 1
ATOM 1895 C CA . LEU A 1 256 ? 11.692 0.355 -6.483 1.00 94.88 256 LEU A CA 1
ATOM 1896 C C . LEU A 1 256 ? 12.687 -0.732 -6.061 1.00 94.88 256 LEU A C 1
ATOM 1898 O O . LEU A 1 256 ? 13.717 -0.906 -6.713 1.00 94.88 256 LEU A O 1
ATOM 1902 N N . SER A 1 257 ? 12.350 -1.544 -5.055 1.00 94.75 257 SER A N 1
ATOM 1903 C CA . SER A 1 257 ? 13.134 -2.733 -4.698 1.00 94.75 257 SER A CA 1
ATOM 1904 C C . SER A 1 257 ? 13.092 -3.790 -5.803 1.00 94.75 257 SER A C 1
ATOM 1906 O O . SER A 1 257 ? 14.137 -4.300 -6.203 1.00 94.75 257 SER A O 1
ATOM 1908 N N . ILE A 1 258 ? 11.911 -4.089 -6.356 1.00 95.06 258 ILE A N 1
ATOM 1909 C CA . ILE A 1 258 ? 11.767 -5.018 -7.490 1.00 95.06 258 ILE A CA 1
ATOM 1910 C C . ILE A 1 258 ? 12.523 -4.485 -8.710 1.00 95.06 258 ILE A C 1
ATOM 1912 O O . ILE A 1 258 ? 13.238 -5.243 -9.361 1.00 95.06 258 ILE A O 1
ATOM 1916 N N . ALA A 1 259 ? 12.419 -3.185 -8.991 1.00 94.69 259 ALA A N 1
ATOM 1917 C CA . ALA A 1 259 ? 13.152 -2.535 -10.073 1.00 94.69 259 ALA A CA 1
ATOM 1918 C C . ALA A 1 259 ? 14.670 -2.681 -9.899 1.00 94.69 259 ALA A C 1
ATOM 1920 O O . ALA A 1 259 ? 15.358 -3.085 -10.834 1.00 94.69 259 ALA A O 1
ATOM 1921 N N . THR A 1 260 ? 15.180 -2.428 -8.692 1.00 92.38 260 THR A N 1
ATOM 1922 C CA . THR A 1 260 ? 16.603 -2.584 -8.348 1.00 92.38 260 THR A CA 1
ATOM 1923 C C . THR A 1 260 ? 17.086 -4.011 -8.595 1.00 92.38 260 THR A C 1
ATOM 1925 O O . THR A 1 260 ? 18.112 -4.217 -9.245 1.00 92.38 260 THR A O 1
ATOM 1928 N N . LEU A 1 261 ? 16.327 -4.998 -8.107 1.00 91.94 261 LEU A N 1
ATOM 1929 C CA . LEU A 1 261 ? 16.657 -6.417 -8.247 1.00 91.94 261 LEU A CA 1
ATOM 1930 C C . LEU A 1 261 ? 16.625 -6.874 -9.708 1.00 91.94 261 LEU A C 1
ATOM 1932 O O . LEU A 1 261 ? 17.517 -7.594 -10.148 1.00 91.94 261 LEU A O 1
ATOM 1936 N N . TRP A 1 262 ? 15.610 -6.453 -10.464 1.00 90.69 262 TRP A N 1
ATOM 1937 C CA . TRP A 1 262 ? 15.411 -6.876 -11.849 1.00 90.69 262 TRP A CA 1
ATOM 1938 C C . TRP A 1 262 ? 16.396 -6.224 -12.820 1.00 90.69 262 TRP A C 1
ATOM 1940 O O . TRP A 1 262 ? 16.920 -6.883 -13.715 1.00 90.69 262 TRP A O 1
ATOM 1950 N N . LEU A 1 263 ? 16.658 -4.927 -12.648 1.00 87.00 263 LEU A N 1
ATOM 1951 C CA . LEU A 1 263 ? 17.540 -4.160 -13.529 1.00 87.00 263 LEU A CA 1
ATOM 1952 C C . LEU A 1 263 ? 19.023 -4.314 -13.151 1.00 87.00 263 LEU A C 1
ATOM 1954 O O . LEU A 1 263 ? 19.887 -3.776 -13.838 1.00 87.00 263 LEU A O 1
ATOM 1958 N N . GLY A 1 264 ? 19.328 -5.090 -12.103 1.00 72.12 264 GLY A N 1
ATOM 1959 C CA . GLY A 1 264 ? 20.693 -5.475 -11.741 1.00 72.12 264 GLY A CA 1
ATOM 1960 C C . GLY A 1 264 ? 21.528 -4.332 -11.166 1.00 72.12 264 GLY A C 1
ATOM 1961 O O . GLY A 1 264 ? 22.753 -4.363 -11.248 1.00 72.12 264 GLY A O 1
ATOM 1962 N N . LEU A 1 265 ? 20.884 -3.322 -10.583 1.00 59.16 265 LEU A N 1
ATOM 1963 C CA . LEU A 1 265 ? 21.556 -2.153 -10.023 1.00 59.16 265 LEU A CA 1
ATOM 1964 C C . LEU A 1 265 ? 21.844 -2.359 -8.531 1.00 59.16 265 LEU A C 1
ATOM 1966 O O . LEU A 1 265 ? 21.339 -1.640 -7.677 1.00 59.16 265 LEU A O 1
ATOM 1970 N N . ALA A 1 266 ? 22.664 -3.360 -8.210 1.00 43.09 266 ALA A N 1
ATOM 1971 C CA . ALA A 1 266 ? 23.319 -3.412 -6.908 1.00 43.09 266 ALA A CA 1
ATOM 1972 C C . ALA A 1 266 ? 24.425 -2.339 -6.879 1.00 43.09 266 ALA A C 1
ATOM 1974 O O . ALA A 1 266 ? 25.479 -2.559 -7.463 1.00 43.09 266 ALA A O 1
ATOM 1975 N N . ASN A 1 267 ? 24.129 -1.204 -6.226 1.00 44.22 267 ASN A N 1
ATOM 1976 C CA . ASN A 1 267 ? 25.013 -0.083 -5.844 1.00 44.22 267 ASN A CA 1
ATOM 1977 C C . ASN A 1 267 ? 25.987 0.472 -6.901 1.00 44.22 267 ASN A C 1
ATOM 1979 O O . ASN A 1 267 ? 27.066 -0.115 -7.112 1.00 44.22 267 ASN A O 1
#